Protein AF-A0A959I6Z7-F1 (afdb_monomer_lite)

Sequence (212 aa):
MFDQYRFSLLPFPQRQRQNELDLHVLIIPQISLQWNGDPLLETPIPPPGSNPDHWAFATSKIGFEARVLDSLDDFPAQALPATIKSLGGAAALPKAKALFEELKVKFKIKNTVAVSDLSEKVDSKRYIKKYLTRTYRNAFHFTSPRVREAVVDDSYHCAVKEHKQANPNFKQTSDEMTWGKAYAFALRHPYLAEQLGLIRKFTIELDPGMYE

Structure (mmCIF, N/CA/C/O backbone):
data_AF-A0A959I6Z7-F1
#
_entry.id   AF-A0A959I6Z7-F1
#
loop_
_atom_site.group_PDB
_atom_site.id
_atom_site.type_symbol
_atom_site.label_atom_id
_atom_site.label_alt_id
_atom_site.label_comp_id
_atom_site.label_asym_id
_atom_site.label_entity_id
_atom_site.label_seq_id
_atom_site.pdbx_PDB_ins_code
_atom_site.Cartn_x
_atom_site.Cartn_y
_atom_site.Cartn_z
_atom_site.occupancy
_atom_site.B_iso_or_equiv
_atom_site.auth_seq_id
_atom_site.auth_comp_id
_atom_site.auth_asym_id
_atom_site.auth_atom_id
_atom_site.pdbx_PDB_model_num
ATOM 1 N N . MET A 1 1 ? -17.681 3.567 -14.099 1.00 34.53 1 MET A N 1
ATOM 2 C CA . MET A 1 1 ? -18.079 4.600 -13.120 1.00 34.53 1 MET A CA 1
ATOM 3 C C . MET A 1 1 ? -17.602 4.176 -11.724 1.00 34.53 1 MET A C 1
ATOM 5 O O . MET A 1 1 ? -18.418 3.910 -10.866 1.00 34.53 1 MET A O 1
ATOM 9 N N . PHE A 1 2 ? -16.284 4.030 -11.515 1.00 39.72 2 PHE A N 1
ATOM 10 C CA . PHE A 1 2 ? -15.675 3.702 -10.203 1.00 39.72 2 PHE A CA 1
ATOM 11 C C . PHE A 1 2 ? -14.308 4.385 -10.006 1.00 39.72 2 PHE A C 1
ATOM 13 O O . PHE A 1 2 ? -13.576 4.072 -9.077 1.00 39.72 2 PHE A O 1
ATOM 20 N N . ASP A 1 3 ? -13.968 5.357 -10.853 1.00 46.03 3 ASP A N 1
ATOM 21 C CA . ASP A 1 3 ? -12.665 6.043 -10.843 1.00 46.03 3 ASP A CA 1
ATOM 22 C C . ASP A 1 3 ? -12.562 7.129 -9.748 1.00 46.03 3 ASP A C 1
ATOM 24 O O . ASP A 1 3 ? -11.713 8.017 -9.800 1.00 46.03 3 ASP A O 1
ATOM 28 N N . GLN A 1 4 ? -13.479 7.105 -8.777 1.00 54.25 4 GLN A N 1
ATOM 29 C CA . GLN A 1 4 ? -13.702 8.206 -7.840 1.00 54.25 4 GLN A CA 1
ATOM 30 C C . GLN A 1 4 ? -12.905 8.065 -6.535 1.00 54.25 4 GLN A C 1
ATOM 32 O O . GLN A 1 4 ? -12.710 9.055 -5.837 1.00 54.25 4 GLN A O 1
ATOM 37 N N . TYR A 1 5 ? -12.397 6.869 -6.212 1.00 55.81 5 TYR A N 1
ATOM 38 C CA . TYR A 1 5 ? -11.673 6.623 -4.962 1.00 55.81 5 TYR A CA 1
ATOM 39 C C . TYR A 1 5 ? -10.178 6.439 -5.226 1.00 55.81 5 TYR A C 1
ATOM 41 O O . TYR A 1 5 ? -9.735 5.401 -5.706 1.00 55.81 5 TYR A O 1
ATOM 49 N N . ARG A 1 6 ? -9.383 7.466 -4.905 1.00 73.38 6 ARG A N 1
ATOM 50 C CA . ARG A 1 6 ? -7.922 7.483 -5.114 1.00 73.38 6 ARG A CA 1
ATOM 51 C C . ARG A 1 6 ? -7.122 6.815 -3.990 1.00 73.38 6 ARG A C 1
ATOM 53 O O . ARG A 1 6 ? -5.902 6.742 -4.086 1.00 73.38 6 ARG A O 1
ATOM 60 N N . PHE A 1 7 ? -7.785 6.290 -2.960 1.00 81.75 7 PHE A N 1
ATOM 61 C CA . PHE A 1 7 ? -7.158 5.507 -1.896 1.00 81.75 7 PHE A CA 1
ATOM 62 C C . PHE A 1 7 ? -7.834 4.144 -1.770 1.00 81.75 7 PHE A C 1
ATOM 64 O O . PHE A 1 7 ? -9.058 4.055 -1.699 1.00 81.75 7 PHE A O 1
ATOM 71 N N . SER A 1 8 ? -7.030 3.088 -1.695 1.00 87.06 8 SER A N 1
ATOM 72 C CA . SER A 1 8 ? -7.486 1.769 -1.264 1.00 87.06 8 SER A CA 1
ATOM 73 C C . SER A 1 8 ? -7.391 1.683 0.251 1.00 87.06 8 SER A C 1
ATOM 75 O O . SER A 1 8 ? -6.308 1.870 0.807 1.00 87.06 8 SER A O 1
ATOM 77 N N . LEU A 1 9 ? -8.515 1.379 0.896 1.00 87.00 9 LEU A N 1
ATOM 78 C CA . LEU A 1 9 ? -8.612 1.150 2.333 1.00 87.00 9 LEU A CA 1
ATOM 79 C C . LEU A 1 9 ? -8.838 -0.336 2.584 1.00 87.00 9 LEU A C 1
ATOM 81 O O . LEU A 1 9 ? -9.787 -0.919 2.066 1.00 87.00 9 LEU A O 1
ATOM 85 N N . LEU A 1 10 ? -7.956 -0.943 3.370 1.00 90.62 10 LEU A N 1
ATOM 86 C CA . LEU A 1 10 ? -8.026 -2.355 3.723 1.00 90.62 10 LEU A CA 1
ATOM 87 C C . LEU A 1 10 ? -7.908 -2.486 5.249 1.00 90.62 10 LEU A C 1
ATOM 89 O O . LEU A 1 10 ? -6.810 -2.323 5.789 1.00 90.62 10 LEU A O 1
ATOM 93 N N . PRO A 1 11 ? -9.024 -2.723 5.961 1.00 88.94 11 PRO A N 1
ATOM 94 C CA . PRO A 1 11 ? -9.008 -2.976 7.394 1.00 88.94 11 PRO A CA 1
ATOM 95 C C . PRO A 1 11 ? -8.618 -4.434 7.679 1.00 88.94 11 PRO A C 1
ATOM 97 O O . PRO A 1 11 ? -9.187 -5.364 7.112 1.00 88.94 11 PRO A O 1
ATOM 100 N N . PHE A 1 12 ? -7.662 -4.636 8.582 1.00 90.31 12 PHE A N 1
ATOM 101 C CA . PHE A 1 12 ? -7.176 -5.944 9.013 1.00 90.31 12 PHE A CA 1
ATOM 102 C C . PHE A 1 12 ? -7.284 -6.075 10.534 1.00 90.31 12 PHE A C 1
ATOM 104 O O . PHE A 1 12 ? -6.432 -5.531 11.253 1.00 90.31 12 PHE A O 1
ATOM 111 N N . PRO A 1 13 ? -8.289 -6.807 11.043 1.00 88.69 13 PRO A N 1
ATOM 112 C CA . PRO A 1 13 ? -8.345 -7.196 12.448 1.00 88.69 13 PRO A CA 1
ATOM 113 C C . PRO A 1 13 ? -7.064 -7.944 12.834 1.00 88.69 13 PRO A C 1
ATOM 115 O O . PRO A 1 13 ? -6.640 -8.850 12.118 1.00 88.69 13 PRO A O 1
ATOM 118 N N . GLN A 1 14 ? -6.416 -7.540 13.925 1.00 90.12 14 GLN A N 1
ATOM 119 C CA . GLN A 1 14 ? -5.163 -8.149 14.382 1.00 90.12 14 GLN A CA 1
ATOM 120 C C . GLN A 1 14 ? -5.390 -9.073 15.569 1.00 90.12 14 GLN A C 1
ATOM 122 O O . GLN A 1 14 ? -4.926 -10.211 15.577 1.00 90.12 14 GLN A O 1
ATOM 127 N N . ARG A 1 15 ? -6.073 -8.563 16.597 1.00 88.25 15 ARG A N 1
ATOM 128 C CA . ARG A 1 15 ? -6.259 -9.268 17.862 1.00 88.25 15 ARG A CA 1
ATOM 129 C C . ARG A 1 15 ? -7.460 -8.709 18.607 1.00 88.25 15 ARG A C 1
ATOM 131 O O . ARG A 1 15 ? -7.570 -7.498 18.754 1.00 88.25 15 ARG A O 1
ATOM 138 N N . GLN A 1 16 ? -8.291 -9.595 19.140 1.00 84.94 16 GLN A N 1
ATOM 139 C CA . GLN A 1 16 ? -9.341 -9.245 20.091 1.00 84.94 16 GLN A CA 1
ATOM 140 C C . GLN A 1 16 ? -8.862 -9.530 21.521 1.00 84.94 16 GLN A C 1
ATOM 142 O O . GLN A 1 16 ? -8.269 -10.578 21.786 1.00 84.94 16 GLN A O 1
ATOM 147 N N . ARG A 1 17 ? -9.087 -8.586 22.437 1.00 85.75 17 ARG A N 1
ATOM 148 C CA . ARG A 1 17 ? -8.753 -8.664 23.864 1.00 85.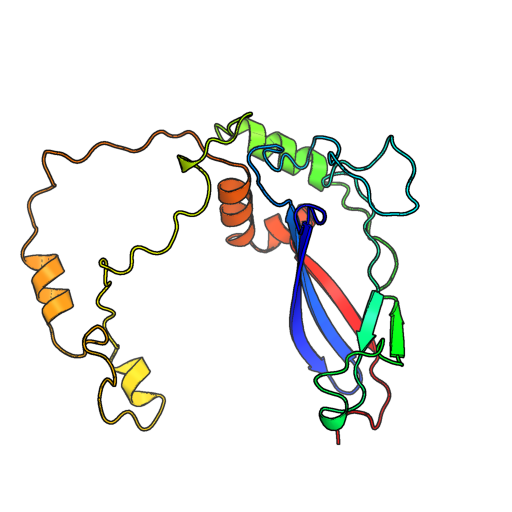75 17 ARG A CA 1
ATOM 149 C C . ARG A 1 17 ? -9.965 -8.227 24.677 1.00 85.75 17 ARG A C 1
ATOM 151 O O . ARG A 1 17 ? -10.197 -7.034 24.790 1.00 85.75 17 ARG A O 1
ATOM 158 N N . GLN A 1 18 ? -10.711 -9.169 25.258 1.00 84.31 18 GLN A N 1
ATOM 159 C CA . GLN A 1 18 ? -11.969 -8.871 25.964 1.00 84.31 18 GLN A CA 1
ATOM 160 C C . GLN A 1 18 ? -12.898 -8.010 25.084 1.00 84.31 18 GLN A C 1
ATOM 162 O O . GLN A 1 18 ? -13.418 -8.499 24.082 1.00 84.31 18 GLN A O 1
ATOM 167 N N . ASN A 1 19 ? -13.011 -6.725 25.419 1.00 85.94 19 ASN A N 1
ATOM 168 C CA . ASN A 1 19 ? -13.829 -5.716 24.762 1.00 85.94 19 ASN A CA 1
ATOM 169 C C . ASN A 1 19 ? -13.022 -4.784 23.848 1.00 85.94 19 ASN A C 1
ATOM 171 O O . ASN A 1 19 ? -13.526 -3.753 23.436 1.00 85.94 19 ASN A O 1
ATOM 175 N N . GLU A 1 20 ? -11.775 -5.103 23.522 1.00 87.75 20 GLU A N 1
ATOM 176 C CA . GLU A 1 20 ? -10.948 -4.326 22.600 1.00 87.75 20 GLU A CA 1
ATOM 177 C C . GLU A 1 20 ? -10.652 -5.127 21.332 1.00 87.75 20 GLU A C 1
ATOM 179 O O . GLU A 1 20 ? -10.278 -6.301 21.399 1.00 87.75 20 GLU A O 1
ATOM 184 N N . LEU A 1 21 ? -10.734 -4.481 20.171 1.00 86.44 21 LEU A N 1
ATOM 185 C CA . LEU A 1 21 ? -10.214 -5.016 18.916 1.00 86.44 21 LEU A CA 1
ATOM 186 C C . LEU A 1 21 ? -9.082 -4.131 18.395 1.00 86.44 21 LEU A C 1
ATOM 188 O O . LEU A 1 21 ? -9.277 -2.965 18.048 1.00 86.44 21 LEU A O 1
ATOM 192 N N . ASP A 1 22 ? -7.895 -4.724 18.308 1.00 90.62 22 ASP A N 1
ATOM 193 C CA . ASP A 1 22 ? -6.730 -4.132 17.665 1.00 90.62 22 ASP A CA 1
ATOM 194 C C . ASP A 1 22 ? -6.906 -4.240 16.142 1.00 90.62 22 ASP A C 1
ATOM 196 O O . ASP A 1 22 ? -7.035 -5.338 15.586 1.00 90.62 22 ASP A O 1
ATOM 200 N N . LEU A 1 23 ? -6.895 -3.099 15.456 1.00 89.31 23 LEU A N 1
ATOM 201 C CA . LEU A 1 23 ? -7.124 -2.974 14.022 1.00 89.31 23 LEU A CA 1
ATOM 202 C C . LEU A 1 23 ? -5.926 -2.304 13.350 1.00 89.31 23 LEU A C 1
ATOM 204 O O . LEU A 1 23 ? -5.477 -1.233 13.757 1.00 89.31 23 LEU A O 1
ATOM 208 N N . HIS A 1 24 ? -5.445 -2.896 12.260 1.00 92.06 24 HIS A N 1
ATOM 209 C CA . HIS A 1 24 ? -4.536 -2.222 11.340 1.00 92.06 24 HIS A CA 1
ATOM 210 C C . HIS A 1 24 ? -5.295 -1.846 10.074 1.00 92.06 24 HIS A C 1
ATOM 212 O O . HIS A 1 24 ? -5.874 -2.704 9.417 1.00 92.06 24 HIS A O 1
ATOM 218 N N . VAL A 1 25 ? -5.273 -0.572 9.704 1.00 90.69 25 VAL A N 1
ATOM 219 C CA . VAL A 1 25 ? -5.847 -0.091 8.448 1.00 90.69 25 VAL A CA 1
ATOM 220 C C . VAL A 1 25 ? -4.707 0.235 7.500 1.00 90.69 25 VAL A C 1
ATOM 222 O O . VAL A 1 25 ? -3.876 1.101 7.776 1.00 90.69 25 VAL A O 1
ATOM 225 N N . LEU A 1 26 ? -4.673 -0.480 6.383 1.00 92.81 26 LEU A N 1
ATOM 226 C CA . LEU A 1 26 ? -3.774 -0.211 5.275 1.00 92.81 26 LEU A CA 1
ATOM 227 C C . LEU A 1 26 ? -4.430 0.800 4.334 1.00 92.81 26 LEU A C 1
ATOM 229 O O . LEU A 1 26 ? -5.552 0.591 3.871 1.00 92.81 26 LEU A O 1
ATOM 233 N N . ILE A 1 27 ? -3.713 1.882 4.052 1.00 89.94 27 ILE A N 1
ATOM 234 C CA . ILE A 1 27 ? -4.137 2.971 3.179 1.00 89.94 27 ILE A CA 1
ATOM 235 C C . ILE A 1 27 ? -3.096 3.099 2.077 1.00 89.94 27 ILE A C 1
ATOM 237 O O . ILE A 1 27 ? -1.928 3.381 2.346 1.00 89.94 27 ILE A O 1
ATOM 241 N N . ILE A 1 28 ? -3.511 2.883 0.833 1.00 90.25 28 ILE A N 1
ATOM 242 C CA . ILE A 1 28 ? -2.607 2.944 -0.317 1.00 90.25 28 ILE A CA 1
ATOM 243 C C . ILE A 1 28 ? -3.144 3.952 -1.332 1.00 90.25 28 ILE A C 1
ATOM 245 O O . ILE A 1 28 ? -4.263 3.770 -1.818 1.00 90.25 28 ILE A O 1
ATOM 249 N N . PRO A 1 29 ? -2.356 4.976 -1.702 1.00 89.50 29 PRO A N 1
ATOM 250 C CA . PRO A 1 29 ? -2.650 5.814 -2.857 1.00 89.50 29 PRO A CA 1
ATOM 251 C C . PRO A 1 29 ? -2.697 4.979 -4.140 1.00 89.50 29 PRO A C 1
ATOM 253 O O . PRO A 1 29 ? -1.755 4.255 -4.470 1.00 89.50 29 PRO A O 1
ATOM 256 N N . GLN A 1 30 ? -3.819 5.038 -4.850 1.00 85.19 30 GLN A N 1
ATOM 257 C CA . GLN A 1 30 ? -4.019 4.274 -6.071 1.00 85.19 30 GLN A CA 1
ATOM 258 C C . GLN A 1 30 ? -3.279 4.906 -7.240 1.00 85.19 30 GLN A C 1
ATOM 260 O O . GLN A 1 30 ? -3.282 6.119 -7.431 1.00 85.19 30 GLN A O 1
ATOM 265 N N . ILE A 1 31 ? -2.703 4.049 -8.071 1.00 87.12 31 ILE A N 1
ATOM 266 C CA . ILE A 1 31 ? -2.036 4.456 -9.300 1.00 87.12 31 ILE A CA 1
ATOM 267 C C . ILE A 1 31 ? -3.004 4.275 -10.454 1.00 87.12 31 ILE A C 1
ATOM 269 O O . ILE A 1 31 ? -3.664 3.244 -10.568 1.00 87.12 31 ILE A O 1
ATOM 273 N N . SER A 1 32 ? -3.045 5.263 -11.335 1.00 83.88 32 SER A N 1
ATOM 274 C CA . SER A 1 32 ? -3.822 5.230 -12.567 1.00 83.88 32 SER A CA 1
ATOM 275 C C . SER A 1 32 ? -3.044 5.902 -13.696 1.00 83.88 32 SER A C 1
ATOM 277 O O . SER A 1 32 ? -1.990 6.497 -13.481 1.00 83.88 32 SER A O 1
ATOM 279 N N . LEU A 1 33 ? -3.587 5.854 -14.912 1.00 84.50 33 LEU A N 1
ATOM 280 C CA . LEU A 1 33 ? -3.030 6.597 -16.047 1.00 84.50 33 LEU A CA 1
ATOM 281 C C . LEU A 1 33 ? -3.112 8.122 -15.853 1.00 84.50 33 LEU A C 1
ATOM 283 O O . LEU A 1 33 ? -2.353 8.858 -16.472 1.00 84.50 33 LEU A O 1
ATOM 287 N N . GLN A 1 34 ? -4.032 8.594 -15.006 1.00 81.62 34 GLN A N 1
ATOM 288 C CA . GLN A 1 34 ? -4.258 10.020 -14.747 1.00 81.62 34 GLN A CA 1
ATOM 289 C C . GLN A 1 34 ? -3.443 10.545 -13.561 1.00 81.62 34 GLN A C 1
ATOM 291 O O . GLN A 1 34 ? -3.198 11.743 -13.466 1.00 81.62 34 GLN A O 1
ATOM 296 N N . TRP A 1 35 ? -3.039 9.663 -12.643 1.00 83.75 35 TRP A N 1
ATOM 297 C CA . TRP A 1 35 ? -2.283 10.030 -11.453 1.00 83.75 35 TRP A CA 1
ATOM 298 C C . TRP A 1 35 ? -1.306 8.927 -11.080 1.00 83.75 35 TRP A C 1
ATOM 300 O O . TRP A 1 35 ? -1.699 7.778 -10.867 1.00 83.75 35 TRP A O 1
ATOM 310 N N . ASN A 1 36 ? -0.029 9.288 -10.965 1.00 86.31 36 ASN A N 1
ATOM 311 C CA . ASN A 1 36 ? 1.049 8.340 -10.702 1.00 86.31 36 ASN A CA 1
ATOM 312 C C . ASN A 1 36 ? 1.099 7.824 -9.259 1.00 86.31 36 ASN A C 1
ATOM 314 O O . ASN A 1 36 ? 1.966 7.006 -8.947 1.00 86.31 36 ASN A O 1
ATOM 318 N N . GLY A 1 37 ? 0.183 8.287 -8.405 1.00 87.81 37 GLY A N 1
ATOM 319 C CA . GLY A 1 37 ? 0.164 7.965 -6.989 1.00 87.81 37 GLY A CA 1
ATOM 320 C C . GLY A 1 37 ? 1.304 8.629 -6.229 1.00 87.81 37 GLY A C 1
ATOM 321 O O . GLY A 1 37 ? 1.819 8.015 -5.315 1.00 87.81 37 GLY A O 1
ATOM 322 N N . ASP A 1 38 ? 1.775 9.820 -6.609 1.00 91.31 38 ASP A N 1
ATOM 323 C CA . ASP A 1 38 ? 2.800 10.514 -5.819 1.00 91.31 38 ASP A CA 1
ATOM 324 C C . ASP A 1 38 ? 2.195 11.038 -4.502 1.00 91.31 38 ASP A C 1
ATOM 326 O O . ASP A 1 38 ? 1.312 11.896 -4.541 1.00 91.31 38 ASP A O 1
ATOM 330 N N . PRO A 1 39 ? 2.652 10.561 -3.326 1.00 89.81 39 PRO A N 1
ATOM 331 C CA . PRO A 1 39 ? 2.088 10.959 -2.041 1.00 89.81 39 PRO A CA 1
ATOM 332 C C . PRO A 1 39 ?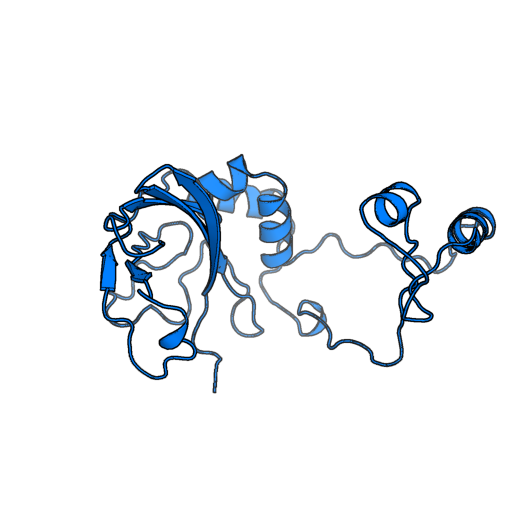 2.474 12.386 -1.627 1.00 89.81 39 PRO A C 1
ATOM 334 O O . PRO A 1 39 ? 1.919 12.893 -0.652 1.00 89.81 39 PRO A O 1
ATOM 337 N N . LEU A 1 40 ? 3.431 13.015 -2.321 1.00 90.56 40 LEU A N 1
ATOM 338 C CA . LEU A 1 40 ? 3.871 14.393 -2.090 1.00 90.56 40 LEU A CA 1
ATOM 339 C C . LEU A 1 40 ? 3.063 15.410 -2.901 1.00 90.56 40 LEU A C 1
ATOM 341 O O . LEU A 1 40 ? 3.094 16.596 -2.577 1.00 90.56 40 LEU A O 1
ATOM 345 N N . LEU A 1 41 ? 2.373 14.962 -3.951 1.00 87.56 41 LEU A N 1
ATOM 346 C CA . LEU A 1 41 ? 1.503 15.805 -4.761 1.00 87.56 41 LEU A CA 1
ATOM 347 C C . LEU A 1 41 ? 0.086 15.795 -4.195 1.00 87.56 41 LEU A C 1
ATOM 349 O O . LEU A 1 41 ? -0.351 14.820 -3.579 1.00 87.56 41 LEU A O 1
ATOM 353 N N . GLU A 1 42 ? -0.639 16.882 -4.434 1.00 80.81 42 GLU A N 1
ATOM 354 C CA . GLU A 1 42 ? -2.059 16.963 -4.115 1.00 80.81 42 GLU A CA 1
ATOM 355 C C . GLU A 1 42 ? -2.834 15.865 -4.846 1.00 80.81 42 GLU A C 1
ATOM 357 O O . GLU A 1 42 ? -2.600 15.577 -6.027 1.00 80.81 42 GLU A O 1
ATOM 362 N N . THR A 1 43 ? -3.764 15.225 -4.138 1.00 73.50 43 THR A N 1
ATOM 363 C CA . THR A 1 43 ? -4.651 14.258 -4.775 1.00 73.50 43 THR A CA 1
ATOM 364 C C . THR A 1 43 ? -5.554 14.957 -5.795 1.00 73.50 43 THR A C 1
ATOM 366 O O . THR A 1 43 ? -6.196 15.942 -5.433 1.00 73.50 43 THR A O 1
ATOM 369 N N . PRO A 1 44 ? -5.707 14.423 -7.022 1.00 64.62 44 PRO A N 1
ATOM 370 C CA . PRO A 1 44 ? -6.467 15.081 -8.091 1.00 64.62 44 PRO A CA 1
ATOM 371 C C . PRO A 1 44 ? -7.949 15.322 -7.779 1.00 64.62 44 PRO A C 1
ATOM 373 O O . PRO A 1 44 ? -8.590 16.141 -8.429 1.00 64.62 44 PRO A O 1
ATOM 376 N N . ILE A 1 45 ? -8.517 14.555 -6.845 1.00 66.75 45 ILE A N 1
ATOM 377 C CA . ILE A 1 45 ? -9.896 14.702 -6.384 1.00 66.75 45 ILE A CA 1
ATOM 378 C C . ILE A 1 45 ? -9.858 14.635 -4.863 1.00 66.75 45 ILE A C 1
ATOM 380 O O . ILE A 1 45 ? -9.436 13.607 -4.320 1.00 66.75 45 ILE A O 1
ATOM 384 N N . PRO A 1 46 ? -10.283 15.693 -4.173 1.00 61.97 46 PRO A N 1
ATOM 385 C CA . PRO A 1 46 ? -10.296 15.672 -2.731 1.00 61.97 46 PRO A CA 1
ATOM 386 C C . PRO A 1 46 ? -11.480 14.898 -2.163 1.00 61.97 46 PRO A C 1
ATOM 388 O O . PRO A 1 46 ? -12.493 14.730 -2.850 1.00 61.97 46 PRO A O 1
ATOM 391 N N . PRO A 1 47 ? -11.382 14.427 -0.909 1.00 61.62 47 PRO A N 1
ATOM 392 C CA . PRO A 1 47 ? -12.535 13.891 -0.206 1.00 61.62 47 PRO A CA 1
ATOM 393 C C . PRO A 1 47 ? -13.722 14.875 -0.237 1.00 61.62 47 PRO A C 1
ATOM 395 O O . PRO A 1 47 ? -13.531 16.092 -0.250 1.00 61.62 47 PRO A O 1
ATOM 398 N N . PRO A 1 48 ? -14.972 14.389 -0.231 1.00 61.72 48 PRO A N 1
ATOM 399 C CA . PRO A 1 48 ? -16.124 15.266 -0.066 1.00 61.72 48 PRO A CA 1
ATOM 400 C C . PRO A 1 48 ? -15.998 16.113 1.212 1.00 61.72 48 PRO A C 1
ATOM 402 O O . PRO A 1 48 ? -15.728 15.577 2.285 1.00 61.72 48 PRO A O 1
ATOM 405 N N . GLY A 1 49 ? -16.216 17.428 1.103 1.00 62.09 49 GLY A N 1
ATOM 406 C CA . GLY A 1 49 ? -16.270 18.341 2.254 1.00 62.09 49 GLY A CA 1
ATOM 407 C C . GLY A 1 49 ? -14.931 18.919 2.717 1.00 62.09 49 GLY A C 1
ATOM 408 O O . GLY A 1 49 ? -14.856 19.468 3.814 1.00 62.09 49 GLY A O 1
ATOM 409 N N . SER A 1 50 ? -13.873 18.816 1.916 1.00 60.25 50 SER A N 1
ATOM 410 C CA . SER A 1 50 ? -12.547 19.289 2.302 1.00 60.25 50 SER A CA 1
ATOM 411 C C . SER A 1 50 ? -12.117 20.558 1.497 1.00 60.25 50 SER A C 1
ATOM 413 O O . SER A 1 50 ? -12.555 20.744 0.365 1.00 60.25 50 SER A O 1
ATOM 415 N N . ASN A 1 51 ? -11.270 21.442 2.076 1.00 59.16 51 ASN A N 1
ATOM 416 C CA . ASN A 1 51 ? -10.612 22.617 1.443 1.00 59.16 51 ASN A CA 1
ATOM 417 C C . ASN A 1 51 ? -9.386 22.343 0.497 1.00 59.16 51 ASN A C 1
ATOM 419 O O . ASN A 1 51 ? -8.387 21.832 1.013 1.00 59.16 51 ASN A O 1
ATOM 423 N N . PRO A 1 52 ? -9.439 22.706 -0.815 1.00 55.91 52 PRO A N 1
ATOM 424 C CA . PRO A 1 52 ? -8.481 22.431 -1.910 1.00 55.91 52 PRO A CA 1
ATOM 425 C C . PRO A 1 52 ? -6.986 22.272 -1.606 1.00 55.91 52 PRO A C 1
ATOM 427 O O . PRO A 1 52 ? -6.328 21.407 -2.178 1.00 55.91 52 PRO A O 1
ATOM 430 N N . ASP A 1 53 ? -6.457 23.080 -0.697 1.00 53.03 53 ASP A N 1
ATOM 431 C CA . ASP A 1 53 ? -5.032 23.410 -0.666 1.00 53.03 53 ASP A CA 1
ATOM 432 C C . ASP A 1 53 ? -4.140 22.416 0.120 1.00 53.03 53 ASP A C 1
ATOM 434 O O . ASP A 1 53 ? -2.953 22.683 0.328 1.00 53.03 53 ASP A O 1
ATOM 438 N N . HIS A 1 54 ? -4.671 21.288 0.632 1.00 54.56 54 HIS A N 1
ATOM 439 C CA . HIS A 1 54 ? -3.980 20.495 1.675 1.00 54.56 54 HIS A CA 1
ATOM 440 C C . HIS A 1 54 ? -4.067 18.948 1.607 1.00 54.56 54 HIS A C 1
ATOM 442 O O . HIS A 1 54 ? -3.908 18.298 2.646 1.00 54.56 54 HIS A O 1
ATOM 448 N N . TRP A 1 55 ? -4.247 18.306 0.442 1.00 71.56 55 TRP A N 1
ATOM 449 C CA . TRP A 1 55 ? -4.315 16.819 0.377 1.00 71.56 55 TRP A CA 1
ATOM 450 C C . TRP A 1 55 ? -3.201 16.128 -0.383 1.00 71.56 55 TRP A C 1
ATOM 452 O O . TRP A 1 55 ? -3.447 15.212 -1.164 1.00 71.56 55 TRP A O 1
ATOM 462 N N . ALA A 1 56 ? -1.954 16.478 -0.100 1.00 84.38 56 ALA A N 1
ATOM 463 C CA . ALA A 1 56 ? -0.907 15.487 -0.299 1.00 84.38 56 ALA A CA 1
ATOM 464 C C . ALA A 1 56 ? -1.072 14.381 0.755 1.00 84.38 56 ALA A C 1
ATOM 466 O O . ALA A 1 56 ? -1.220 14.664 1.948 1.00 84.38 56 ALA A O 1
ATOM 467 N N . PHE A 1 57 ? -1.032 13.113 0.341 1.00 87.81 57 PHE A N 1
ATOM 468 C CA . PHE A 1 57 ? -1.148 11.982 1.270 1.00 87.81 57 PHE A CA 1
ATOM 469 C C . PHE A 1 57 ? -0.135 12.099 2.421 1.00 87.81 57 PHE A C 1
ATOM 471 O O . PHE A 1 57 ? -0.495 11.928 3.586 1.00 87.81 57 PHE A O 1
ATOM 478 N N . ALA A 1 58 ? 1.099 12.492 2.098 1.00 88.94 58 ALA A N 1
ATOM 479 C CA . ALA A 1 58 ? 2.215 12.626 3.027 1.00 88.94 58 ALA A CA 1
ATOM 480 C C . ALA A 1 58 ? 2.018 13.674 4.138 1.00 88.94 58 ALA A C 1
ATOM 482 O O . ALA A 1 58 ? 2.682 13.590 5.171 1.00 88.94 58 ALA A O 1
ATOM 483 N N . THR A 1 59 ? 1.148 14.667 3.939 1.00 85.75 59 THR A N 1
ATOM 484 C CA . THR A 1 59 ? 0.860 15.728 4.925 1.00 85.75 59 THR A CA 1
ATOM 485 C C . THR A 1 59 ? -0.565 15.656 5.471 1.00 85.75 59 THR A C 1
ATOM 487 O O . THR A 1 59 ? -0.903 16.362 6.423 1.00 85.75 59 THR A O 1
ATOM 490 N N . SER A 1 60 ? -1.399 14.787 4.898 1.00 79.81 60 SER A N 1
ATOM 491 C CA . SER A 1 60 ? -2.816 14.693 5.216 1.00 79.81 60 SER A CA 1
ATOM 492 C C . SER A 1 60 ? -3.093 14.141 6.620 1.00 79.81 60 SER A C 1
ATOM 494 O O . SER A 1 60 ? -2.550 13.126 7.075 1.00 79.81 60 SER A O 1
ATOM 496 N N . LYS A 1 61 ? -4.033 14.795 7.302 1.00 81.25 61 LYS A N 1
ATOM 497 C CA . LYS A 1 61 ? -4.610 14.342 8.568 1.00 81.25 61 LYS A CA 1
ATOM 498 C C . LYS A 1 61 ? -5.883 13.542 8.288 1.00 81.25 61 LYS A C 1
ATOM 500 O O . LYS A 1 61 ? -6.985 14.071 8.364 1.00 81.25 61 LYS A O 1
ATOM 505 N N . ILE A 1 62 ? -5.721 12.264 7.948 1.00 78.25 62 ILE A N 1
ATOM 506 C CA . ILE A 1 62 ? -6.854 11.367 7.664 1.00 78.25 62 ILE A CA 1
ATOM 507 C C . ILE A 1 62 ? -7.467 10.859 8.976 1.00 78.25 62 ILE A C 1
ATOM 509 O O . ILE A 1 62 ? -6.768 10.220 9.766 1.00 78.25 62 ILE A O 1
ATOM 513 N N . GLY A 1 63 ? -8.744 11.166 9.211 1.00 80.12 63 GLY A N 1
ATOM 514 C CA . GLY A 1 63 ? -9.553 10.586 10.286 1.00 80.12 63 GLY A CA 1
ATOM 515 C C . GLY A 1 63 ? -10.325 9.367 9.787 1.00 80.12 63 GLY A C 1
ATOM 516 O O . GLY A 1 63 ? -10.622 9.276 8.596 1.00 80.12 63 GLY A O 1
ATOM 517 N N . PHE A 1 64 ? -10.633 8.434 10.685 1.00 81.81 64 PHE A N 1
ATOM 518 C CA . PHE A 1 64 ? -11.365 7.219 10.338 1.00 81.81 64 PHE A CA 1
ATOM 519 C C . PHE A 1 64 ? -12.538 6.986 11.281 1.00 81.81 64 PHE A C 1
ATOM 521 O O . PHE A 1 64 ? -12.491 7.315 12.466 1.00 81.81 64 PHE A O 1
ATOM 528 N N . GLU A 1 65 ? -13.567 6.350 10.741 1.00 85.56 65 GLU A N 1
ATOM 529 C CA . GLU A 1 65 ? -14.715 5.852 11.481 1.00 85.56 65 GLU A CA 1
ATOM 530 C C . GLU A 1 65 ? -14.858 4.366 11.164 1.00 85.56 65 GLU A C 1
ATOM 532 O O . GLU A 1 65 ? -14.794 3.955 10.002 1.00 85.56 65 GLU A O 1
ATOM 537 N N . ALA A 1 66 ? -15.021 3.558 12.203 1.00 82.94 66 ALA A N 1
ATOM 538 C CA . ALA A 1 66 ? -15.390 2.164 12.087 1.00 82.94 66 ALA A CA 1
ATOM 539 C C . ALA A 1 66 ? -16.908 2.045 12.069 1.00 82.94 66 ALA A C 1
ATOM 541 O O . ALA A 1 66 ? -17.624 2.682 12.839 1.00 82.94 66 ALA A O 1
ATOM 542 N N . ARG A 1 67 ? -17.377 1.189 11.172 1.00 81.69 67 ARG A N 1
ATOM 543 C CA . ARG A 1 67 ? -18.775 0.832 11.009 1.00 81.69 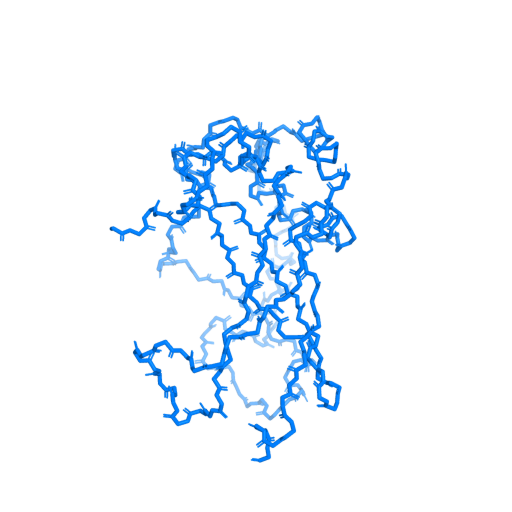67 ARG A CA 1
ATOM 544 C C . ARG A 1 67 ? -18.902 -0.642 11.340 1.00 81.69 67 ARG A C 1
ATOM 546 O O . ARG A 1 67 ? -18.355 -1.469 10.613 1.00 81.69 67 ARG A O 1
ATOM 553 N N . VAL A 1 68 ? -19.535 -0.932 12.468 1.00 76.88 68 VAL A N 1
ATOM 554 C CA . VAL A 1 68 ? -19.607 -2.277 13.043 1.00 76.88 68 VAL A CA 1
ATOM 555 C C . VAL A 1 68 ? -20.997 -2.845 12.778 1.00 76.88 68 VAL A C 1
ATOM 557 O O . VAL A 1 68 ? -21.991 -2.132 12.903 1.00 76.88 68 VAL A O 1
ATOM 560 N N . LEU A 1 69 ? -21.039 -4.103 12.338 1.00 76.81 69 LEU A N 1
ATOM 561 C CA . LEU A 1 69 ? -22.266 -4.888 12.237 1.00 76.81 69 LEU A CA 1
ATOM 562 C C . LEU A 1 69 ? -22.396 -5.710 13.514 1.00 76.81 69 LEU A C 1
ATOM 564 O O . LEU A 1 69 ? -21.427 -6.360 13.908 1.00 76.81 69 LEU A O 1
ATOM 568 N N . ASP A 1 70 ? -23.577 -5.677 14.122 1.00 70.56 70 ASP A N 1
ATOM 569 C CA . ASP A 1 70 ? -23.825 -6.327 15.409 1.00 70.56 70 ASP A CA 1
ATOM 570 C C . ASP A 1 70 ? -24.086 -7.842 15.246 1.00 70.56 70 ASP A C 1
ATOM 572 O O . ASP A 1 70 ? -23.853 -8.603 16.178 1.00 70.56 70 ASP A O 1
ATOM 576 N N . SER A 1 71 ? -24.523 -8.302 14.061 1.00 71.75 71 SER A N 1
ATOM 577 C CA . SER A 1 71 ? -24.744 -9.724 13.742 1.00 71.75 71 SER A CA 1
ATOM 578 C C . SER A 1 71 ? -24.378 -10.072 12.290 1.00 71.75 71 SER A C 1
ATOM 580 O O . SER A 1 71 ? -24.386 -9.226 11.394 1.00 71.75 71 SER A O 1
ATOM 582 N N . LEU A 1 72 ? -24.086 -11.355 12.042 1.00 76.69 72 LEU A N 1
ATOM 583 C CA . LEU A 1 72 ? -23.951 -11.914 10.691 1.00 76.69 72 LEU A CA 1
ATOM 584 C C . LEU A 1 72 ? -25.295 -12.039 9.962 1.00 76.69 72 LEU A C 1
ATOM 586 O O . LEU A 1 72 ? -25.289 -12.093 8.735 1.00 76.69 72 LEU A O 1
ATOM 590 N N . ASP A 1 73 ? -26.423 -12.059 10.679 1.00 77.12 73 ASP A N 1
ATOM 591 C CA . ASP A 1 73 ? -27.763 -12.066 10.067 1.00 77.12 73 ASP A CA 1
ATOM 592 C C . ASP A 1 73 ? -28.044 -10.766 9.304 1.00 77.12 73 ASP A C 1
ATOM 594 O O . ASP A 1 73 ? -28.778 -10.754 8.315 1.00 77.12 73 ASP A O 1
ATOM 598 N N . ASP A 1 74 ? -27.384 -9.681 9.712 1.00 70.00 74 ASP A N 1
ATOM 599 C CA . ASP A 1 74 ? -27.397 -8.411 8.999 1.00 70.00 74 ASP A CA 1
ATOM 600 C C . ASP A 1 74 ? -26.466 -8.428 7.776 1.00 70.00 74 ASP A C 1
ATOM 602 O O . ASP A 1 74 ? -26.390 -7.441 7.052 1.00 70.00 74 ASP A O 1
ATOM 606 N N . PHE A 1 75 ? -25.740 -9.519 7.500 1.00 71.69 75 PHE A N 1
ATOM 607 C CA . 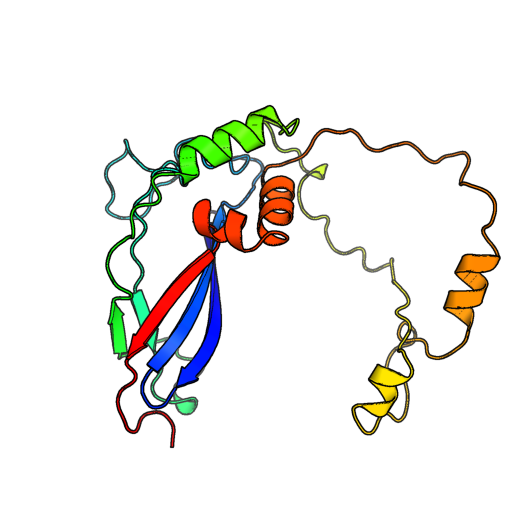PHE A 1 75 ? -24.878 -9.644 6.327 1.00 71.69 75 PHE A CA 1
ATOM 608 C C . PHE A 1 75 ? -25.530 -10.505 5.227 1.00 71.69 75 PHE A C 1
ATOM 610 O O . PHE A 1 75 ? -25.904 -11.650 5.475 1.00 71.69 75 PHE A O 1
ATOM 617 N N . PRO A 1 76 ? -25.579 -10.044 3.961 1.00 70.25 76 PRO A N 1
ATOM 618 C CA . PRO A 1 76 ? -25.084 -8.766 3.450 1.00 70.25 76 PRO A CA 1
ATOM 619 C C . PRO A 1 76 ? -26.114 -7.630 3.604 1.00 70.25 76 PRO A C 1
ATOM 621 O O . PRO A 1 76 ? -27.139 -7.616 2.921 1.00 70.25 76 PRO A O 1
ATOM 624 N N . ALA A 1 77 ? -25.820 -6.623 4.430 1.00 61.84 77 ALA A N 1
ATOM 625 C CA . ALA A 1 77 ? -26.675 -5.445 4.565 1.00 61.84 77 ALA A CA 1
ATOM 626 C C . ALA A 1 77 ? -26.555 -4.541 3.333 1.00 61.84 77 ALA A C 1
ATOM 628 O O . ALA A 1 77 ? -25.458 -4.161 2.920 1.00 61.84 77 ALA A O 1
ATOM 629 N N . GLN A 1 78 ? -27.700 -4.126 2.787 1.00 59.44 78 GLN A N 1
ATOM 630 C CA . GLN A 1 78 ? -27.782 -2.963 1.891 1.00 59.44 78 GLN A CA 1
ATOM 631 C C . GLN A 1 78 ? -27.916 -1.643 2.673 1.00 59.44 78 GLN A C 1
ATOM 633 O O . GLN A 1 78 ? -27.696 -0.570 2.113 1.00 59.44 78 GLN A O 1
ATOM 638 N N . ALA A 1 79 ? -28.281 -1.715 3.958 1.00 62.31 79 ALA A N 1
ATOM 639 C CA . ALA A 1 79 ? -28.426 -0.567 4.844 1.00 62.31 79 ALA A CA 1
ATOM 640 C C . ALA A 1 79 ? -27.093 -0.181 5.504 1.00 62.31 79 ALA A C 1
ATOM 642 O O . ALA A 1 79 ? -26.179 -0.994 5.642 1.00 62.31 79 ALA A O 1
ATOM 643 N N . LEU A 1 80 ? -26.987 1.085 5.916 1.00 60.81 80 LEU A N 1
ATOM 644 C CA . LEU A 1 80 ? -25.844 1.565 6.683 1.00 60.81 80 LEU A CA 1
ATOM 645 C C . LEU A 1 80 ? -25.838 0.874 8.062 1.00 60.81 80 LEU A C 1
ATOM 647 O O . LEU A 1 80 ? -26.868 0.916 8.732 1.00 60.81 80 LEU A O 1
ATOM 651 N N . PRO A 1 81 ? -24.722 0.255 8.487 1.00 62.00 81 PRO A N 1
ATOM 652 C CA . PRO A 1 81 ? -24.611 -0.364 9.808 1.00 62.00 81 PRO A CA 1
ATOM 653 C C . PRO A 1 81 ? -24.964 0.627 10.921 1.00 62.00 81 PRO A C 1
ATOM 655 O O . PRO A 1 81 ? -24.597 1.803 10.846 1.00 62.00 81 PRO A O 1
ATOM 658 N N . ALA A 1 82 ? -25.672 0.134 11.939 1.00 60.47 82 ALA A N 1
ATOM 659 C CA . ALA A 1 82 ? -26.256 0.947 13.003 1.00 60.47 82 ALA A CA 1
ATOM 660 C C . ALA A 1 82 ? -25.202 1.587 13.924 1.00 60.47 82 ALA A C 1
ATOM 662 O O . ALA A 1 82 ? -25.409 2.698 14.416 1.00 60.47 82 ALA A O 1
ATOM 663 N N . THR A 1 83 ? -24.050 0.934 14.102 1.00 73.38 83 THR A N 1
ATOM 664 C CA . THR A 1 83 ? -23.029 1.358 15.064 1.00 73.38 83 THR A CA 1
ATOM 665 C C . THR A 1 83 ? -21.829 2.004 14.363 1.00 73.38 83 THR A C 1
ATOM 667 O O . THR A 1 83 ? -21.050 1.346 13.666 1.00 73.38 83 THR A O 1
ATOM 670 N N . ILE A 1 84 ? -21.652 3.313 14.577 1.00 78.19 84 ILE A N 1
ATOM 671 C CA . ILE A 1 84 ? -20.484 4.085 14.126 1.00 78.19 84 ILE A CA 1
ATOM 672 C C . ILE A 1 84 ? -19.594 4.377 15.337 1.00 78.19 84 ILE A C 1
ATOM 674 O O . ILE A 1 84 ? -20.020 5.034 16.285 1.00 78.19 84 ILE A O 1
ATOM 678 N N . LYS A 1 85 ? -18.341 3.919 15.301 1.00 78.56 85 LYS A N 1
ATOM 679 C CA . LYS A 1 85 ? -17.322 4.211 16.320 1.00 78.56 85 LYS A CA 1
ATOM 680 C C . LYS A 1 85 ? -16.214 5.044 15.675 1.00 78.56 85 LYS A C 1
ATOM 682 O O . LYS A 1 85 ? -15.617 4.633 14.683 1.00 78.56 85 LYS A O 1
ATOM 687 N N . SER A 1 86 ? -15.917 6.221 16.221 1.00 79.88 86 SER A N 1
ATOM 688 C CA . SER A 1 86 ? -14.768 7.015 15.762 1.00 79.88 86 SER A CA 1
ATOM 689 C C . SER A 1 86 ? -13.468 6.286 16.113 1.00 79.88 86 SER A C 1
ATOM 691 O O . SER A 1 86 ? -13.294 5.863 17.252 1.00 79.88 86 SER A O 1
ATOM 693 N N . LEU A 1 87 ? -12.537 6.155 15.162 1.00 76.50 87 LEU A N 1
ATOM 694 C CA . LEU A 1 87 ? -11.235 5.509 15.388 1.00 76.50 87 LEU A CA 1
ATOM 695 C C . LEU A 1 87 ? -10.191 6.462 15.998 1.00 76.50 87 LEU A C 1
ATOM 697 O O . LEU A 1 87 ? -8.991 6.204 15.945 1.00 76.50 87 LEU A O 1
ATOM 701 N N . GLY A 1 88 ? -10.637 7.574 16.583 1.00 65.06 88 GLY A N 1
ATOM 702 C CA . GLY A 1 88 ? -9.764 8.615 17.106 1.00 65.06 88 GLY A CA 1
ATOM 703 C C . GLY A 1 88 ? -9.242 9.569 16.026 1.00 65.06 88 GLY A C 1
ATOM 704 O O . GLY A 1 88 ? -9.345 9.341 14.818 1.00 65.06 88 GLY A O 1
ATOM 705 N N . GLY A 1 89 ? -8.715 10.705 16.489 1.00 57.94 89 GLY A N 1
ATOM 706 C CA . GLY A 1 89 ? -8.269 11.801 15.633 1.00 57.94 89 GLY A CA 1
ATOM 707 C C . GLY A 1 89 ? -7.086 11.422 14.743 1.00 57.94 89 GLY A C 1
ATOM 708 O O . GLY A 1 89 ? -6.246 10.599 15.099 1.00 57.94 89 GLY A O 1
ATOM 709 N N . ALA A 1 90 ? -7.003 12.068 13.581 1.00 61.91 90 ALA A N 1
ATOM 710 C CA . ALA A 1 90 ? -5.916 11.913 12.627 1.00 61.91 90 ALA A CA 1
ATOM 711 C C . ALA A 1 90 ? -4.543 12.175 13.273 1.00 61.91 90 ALA A C 1
ATOM 713 O O . ALA A 1 90 ? -4.105 13.325 13.372 1.00 61.91 90 ALA A O 1
ATOM 714 N N . ALA A 1 91 ? -3.860 11.111 13.702 1.00 66.50 91 ALA A N 1
ATOM 715 C CA . ALA A 1 91 ? -2.514 11.217 14.244 1.00 66.50 91 ALA A CA 1
ATOM 716 C C . ALA A 1 91 ? -1.610 11.908 13.214 1.00 66.50 91 ALA A C 1
ATOM 718 O O . ALA A 1 91 ? -1.568 11.524 12.040 1.00 66.50 91 ALA A O 1
ATOM 719 N N . ALA A 1 92 ? -0.921 12.964 13.645 1.00 68.62 92 ALA A N 1
ATOM 720 C CA . ALA A 1 92 ? 0.030 13.653 12.791 1.00 68.62 92 ALA A CA 1
ATOM 721 C C . ALA A 1 92 ? 1.185 12.699 12.454 1.00 68.62 92 ALA A C 1
ATOM 723 O O . ALA A 1 92 ? 1.722 12.030 13.336 1.00 68.62 92 ALA A O 1
ATOM 724 N N . LEU A 1 93 ? 1.580 12.664 11.182 1.00 83.44 93 LEU A N 1
ATOM 725 C CA . LEU A 1 93 ? 2.700 11.865 10.686 1.00 83.44 93 LEU A CA 1
ATOM 726 C C . LEU A 1 93 ? 3.862 12.798 10.319 1.00 83.44 93 LEU A C 1
ATOM 728 O O . LEU A 1 93 ? 4.112 13.041 9.139 1.00 83.44 93 LEU A O 1
ATOM 732 N N . PRO A 1 94 ? 4.581 13.367 11.306 1.00 82.69 94 PRO A N 1
ATOM 733 C CA . PRO A 1 94 ? 5.539 14.445 11.057 1.00 82.69 94 PRO A CA 1
ATOM 734 C C . PRO A 1 94 ? 6.709 14.028 10.154 1.00 82.69 94 PRO A C 1
ATOM 736 O O . PRO A 1 94 ? 7.313 14.877 9.508 1.00 82.69 94 PRO A O 1
ATOM 739 N N . LYS A 1 95 ? 7.027 12.728 10.091 1.00 90.88 95 LYS A N 1
ATOM 740 C CA . LYS A 1 95 ? 8.140 12.193 9.292 1.00 90.88 95 LYS A CA 1
ATOM 741 C C . LYS A 1 95 ? 7.739 11.731 7.890 1.00 90.88 95 LYS A C 1
ATOM 743 O O . LYS A 1 95 ? 8.626 11.521 7.069 1.00 90.88 95 LYS A O 1
ATOM 748 N N . ALA A 1 96 ? 6.444 11.573 7.599 1.00 91.94 96 ALA A N 1
ATOM 749 C CA . ALA A 1 96 ? 5.990 10.947 6.356 1.00 91.94 96 ALA A CA 1
ATOM 750 C C . ALA A 1 96 ? 6.490 11.698 5.115 1.00 91.94 96 ALA A C 1
ATOM 752 O O . ALA A 1 96 ? 7.056 11.081 4.218 1.00 91.94 96 ALA A O 1
ATOM 753 N N . LYS A 1 97 ? 6.364 13.032 5.098 1.00 93.06 97 LYS A N 1
ATOM 754 C CA . LYS A 1 97 ? 6.856 13.874 3.996 1.00 93.06 97 LYS A CA 1
ATOM 755 C C . LYS A 1 97 ? 8.350 13.674 3.724 1.00 93.06 97 LYS A C 1
ATOM 757 O O . LYS A 1 97 ? 8.712 13.334 2.603 1.00 93.06 97 LYS A O 1
ATOM 762 N N . ALA A 1 98 ? 9.191 13.817 4.748 1.00 95.12 98 ALA A N 1
ATOM 763 C CA . ALA A 1 98 ? 10.641 13.677 4.606 1.00 95.12 98 ALA A CA 1
ATOM 764 C C . ALA A 1 98 ? 11.045 12.272 4.124 1.00 95.12 98 ALA A C 1
ATOM 766 O O . ALA A 1 98 ? 11.914 12.128 3.269 1.00 95.12 98 ALA A O 1
ATOM 767 N N . LEU A 1 99 ? 10.375 11.229 4.622 1.00 95.94 99 LEU A N 1
ATOM 768 C CA . LEU A 1 99 ? 10.629 9.852 4.195 1.00 95.94 99 LEU A CA 1
ATOM 769 C C . LEU A 1 99 ? 10.194 9.603 2.742 1.00 95.94 99 LEU A C 1
ATOM 771 O O . LEU A 1 99 ? 10.895 8.911 2.009 1.00 95.94 99 LEU A O 1
ATOM 775 N N . PHE A 1 100 ? 9.069 10.167 2.292 1.00 95.62 100 PHE A N 1
ATOM 776 C CA . PHE A 1 100 ? 8.657 10.071 0.887 1.00 95.62 100 PHE A CA 1
ATOM 777 C C . PHE A 1 100 ? 9.593 10.840 -0.053 1.00 95.62 100 PHE A C 1
ATOM 779 O O . PHE A 1 100 ? 9.883 10.352 -1.146 1.00 95.62 100 PHE A O 1
ATOM 786 N N . GLU A 1 101 ? 10.107 11.996 0.371 1.00 95.50 101 GLU A N 1
ATOM 787 C CA . GLU A 1 101 ? 11.152 12.726 -0.358 1.00 95.50 101 GLU A CA 1
ATOM 788 C C . GLU A 1 101 ? 12.433 11.887 -0.471 1.00 95.50 101 GLU A C 1
ATOM 790 O O . GLU A 1 101 ? 12.987 11.758 -1.563 1.00 95.50 101 GLU A O 1
ATOM 795 N N . GLU A 1 102 ? 12.858 11.225 0.609 1.00 95.50 102 GLU A N 1
ATOM 796 C CA . GLU A 1 102 ? 14.013 10.324 0.574 1.00 95.50 102 GLU A CA 1
ATOM 797 C C . GLU A 1 102 ? 13.780 9.127 -0.358 1.00 95.50 102 GLU A C 1
ATOM 799 O O . GLU A 1 102 ? 14.645 8.808 -1.176 1.00 95.50 102 GLU A O 1
ATOM 804 N N . LEU A 1 103 ? 12.601 8.496 -0.309 1.00 94.69 103 LEU A N 1
ATOM 805 C CA . LEU A 1 103 ? 12.240 7.415 -1.233 1.00 94.69 103 LEU A CA 1
ATOM 806 C C . LEU A 1 103 ? 12.316 7.877 -2.693 1.00 94.69 103 LEU A C 1
ATOM 808 O O . LEU A 1 103 ? 12.840 7.145 -3.532 1.00 94.69 103 LEU A O 1
ATOM 812 N N . LYS A 1 104 ? 11.850 9.093 -2.992 1.00 93.12 104 LYS A N 1
ATOM 813 C CA . LYS A 1 104 ? 11.912 9.684 -4.335 1.00 93.12 104 LYS A CA 1
ATOM 814 C C . LYS A 1 104 ? 13.345 9.955 -4.803 1.00 93.12 104 LYS A C 1
ATOM 816 O O . LYS A 1 104 ? 13.609 9.872 -5.995 1.00 93.12 104 LYS A O 1
ATOM 821 N N . VAL A 1 105 ? 14.269 10.254 -3.889 1.00 93.56 105 VAL A N 1
ATOM 822 C CA . VAL A 1 105 ? 15.699 10.431 -4.204 1.00 93.56 105 VAL A CA 1
ATOM 823 C C . VAL A 1 105 ? 16.405 9.087 -4.395 1.00 93.56 105 VAL A C 1
ATOM 825 O O . VAL A 1 105 ? 17.244 8.947 -5.284 1.00 93.56 105 VAL A O 1
ATOM 828 N N . LYS A 1 106 ? 16.095 8.089 -3.559 1.00 93.56 106 LYS A N 1
ATOM 829 C CA . LYS A 1 106 ? 16.746 6.768 -3.593 1.00 93.56 106 LYS A CA 1
ATOM 830 C C . LYS A 1 106 ? 16.277 5.906 -4.761 1.00 93.56 106 LYS A C 1
ATOM 832 O O . LYS A 1 106 ? 17.061 5.117 -5.285 1.00 93.56 106 LYS A O 1
ATOM 837 N N . PHE A 1 107 ? 15.016 6.042 -5.157 1.00 93.31 107 PHE A N 1
ATOM 838 C CA . PHE A 1 107 ? 14.418 5.273 -6.237 1.00 93.31 107 PHE A CA 1
ATOM 839 C C . PHE A 1 107 ? 14.200 6.138 -7.477 1.00 93.31 107 PHE A C 1
ATOM 841 O O . PHE A 1 107 ? 13.747 7.273 -7.387 1.00 93.31 107 PHE A O 1
ATOM 848 N N . LYS A 1 108 ? 14.452 5.579 -8.666 1.00 92.62 108 LYS A N 1
ATOM 849 C CA . LYS A 1 108 ? 14.127 6.227 -9.947 1.00 92.62 108 LYS A CA 1
ATOM 850 C C . LYS A 1 108 ? 12.621 6.110 -10.212 1.00 92.62 108 LYS A C 1
ATOM 852 O O . LYS A 1 108 ? 12.180 5.281 -11.011 1.00 92.62 108 LYS A O 1
ATOM 857 N N . ILE A 1 109 ? 11.822 6.877 -9.468 1.00 92.94 109 ILE A N 1
ATOM 858 C CA . ILE A 1 109 ? 10.360 6.818 -9.554 1.00 92.94 109 ILE A CA 1
ATOM 859 C C . ILE A 1 109 ? 9.872 7.580 -10.788 1.00 92.94 109 ILE A C 1
ATOM 861 O O . ILE A 1 109 ? 10.219 8.742 -10.996 1.00 92.94 109 ILE A O 1
ATOM 865 N N . LYS A 1 110 ? 9.039 6.932 -11.603 1.00 91.50 110 LYS A N 1
ATOM 866 C CA . LYS A 1 110 ? 8.443 7.528 -12.800 1.00 91.50 110 LYS A CA 1
ATOM 867 C C . LYS A 1 110 ? 7.426 8.615 -12.437 1.00 91.50 110 LYS A C 1
ATOM 869 O O . LYS A 1 110 ? 6.547 8.417 -11.596 1.00 91.50 110 LYS A O 1
ATOM 874 N N . ASN A 1 111 ? 7.489 9.738 -13.149 1.00 88.12 111 ASN A N 1
ATOM 875 C CA . ASN A 1 111 ? 6.495 10.810 -13.028 1.00 88.12 111 ASN A CA 1
ATOM 876 C C . ASN A 1 111 ? 5.189 10.485 -13.768 1.00 88.12 111 ASN A C 1
ATOM 878 O O . ASN A 1 111 ? 4.127 10.954 -13.375 1.00 88.12 111 ASN A O 1
ATOM 882 N N . THR A 1 112 ? 5.258 9.669 -14.819 1.00 87.81 112 THR A N 1
ATOM 883 C CA . THR A 1 112 ? 4.108 9.247 -15.624 1.00 87.81 112 THR A CA 1
ATOM 884 C C . THR A 1 112 ? 3.934 7.735 -15.558 1.00 87.81 112 THR A C 1
ATOM 886 O O . THR A 1 112 ? 4.896 6.986 -15.385 1.00 87.81 112 THR A O 1
ATOM 889 N N . VAL A 1 113 ? 2.687 7.283 -15.670 1.00 88.00 113 VAL A N 1
ATOM 890 C CA . VAL A 1 113 ? 2.324 5.863 -15.631 1.00 88.00 113 VAL A CA 1
ATOM 891 C C . VAL A 1 113 ? 1.869 5.443 -17.013 1.00 88.00 113 VAL A C 1
ATOM 893 O O . VAL A 1 113 ? 0.942 6.030 -17.568 1.00 88.00 113 VAL A O 1
ATOM 896 N N . ALA A 1 114 ? 2.507 4.415 -17.563 1.00 88.06 114 ALA A N 1
ATOM 897 C CA . ALA A 1 114 ? 2.059 3.780 -18.792 1.00 88.06 114 ALA A CA 1
ATOM 898 C C . ALA A 1 114 ? 1.115 2.607 -18.491 1.00 88.06 114 ALA A C 1
ATOM 900 O O . ALA A 1 114 ? 1.084 2.070 -17.386 1.00 88.06 114 ALA A O 1
ATOM 901 N N . VAL A 1 115 ? 0.384 2.138 -19.506 1.00 86.19 115 VAL A N 1
ATOM 902 C CA . VAL A 1 115 ? -0.469 0.938 -19.388 1.00 86.19 115 VAL A CA 1
ATOM 903 C C . VAL A 1 115 ? 0.340 -0.282 -18.930 1.00 86.19 115 VAL A C 1
ATOM 905 O O . VAL A 1 115 ? -0.144 -1.067 -18.124 1.00 86.19 115 VAL A O 1
ATOM 908 N N . SER A 1 116 ? 1.596 -0.396 -19.371 1.00 84.88 116 SER A N 1
ATOM 909 C CA . SER A 1 116 ? 2.528 -1.458 -18.966 1.00 84.88 116 SER A CA 1
ATOM 910 C C . SER A 1 116 ? 2.974 -1.390 -17.501 1.00 84.88 116 SER A C 1
ATOM 912 O O . SER A 1 116 ? 3.582 -2.331 -17.004 1.00 84.88 116 SER A O 1
ATOM 914 N N . ASP A 1 117 ? 2.749 -0.265 -16.820 1.00 84.94 117 ASP A N 1
ATOM 915 C CA . ASP A 1 117 ? 3.076 -0.108 -15.402 1.00 84.94 117 ASP A CA 1
ATOM 916 C C . ASP A 1 117 ? 1.920 -0.537 -14.481 1.00 84.94 117 ASP A C 1
ATOM 918 O O . ASP A 1 117 ? 2.115 -0.705 -13.273 1.00 84.94 117 ASP A O 1
ATOM 922 N N . LEU A 1 118 ? 0.718 -0.699 -15.040 1.00 83.62 118 LEU A N 1
ATOM 923 C CA . LEU A 1 118 ? -0.457 -1.191 -14.332 1.00 83.62 118 LEU A CA 1
ATOM 924 C C . LEU A 1 118 ? -0.481 -2.722 -14.332 1.00 83.62 118 LEU A C 1
ATOM 926 O O . LEU A 1 118 ? 0.201 -3.379 -15.116 1.00 83.62 118 LEU A O 1
ATOM 930 N N . SER A 1 119 ? -1.270 -3.304 -13.426 1.00 78.94 119 SER A N 1
ATOM 931 C CA . SER A 1 119 ? -1.420 -4.760 -13.379 1.00 78.94 119 SER A CA 1
ATOM 932 C C . SER A 1 119 ? -2.040 -5.264 -14.678 1.00 78.94 119 SER A C 1
ATOM 934 O O . SER A 1 119 ? -3.151 -4.872 -15.038 1.00 78.94 119 SER A O 1
ATOM 936 N N . GLU A 1 120 ? -1.316 -6.140 -15.370 1.00 80.88 120 GLU A N 1
ATOM 937 C CA . GLU A 1 120 ? -1.820 -6.799 -16.566 1.00 80.88 120 GLU A CA 1
ATOM 938 C C . GLU A 1 120 ? -3.034 -7.665 -16.222 1.00 80.88 120 GLU A C 1
ATOM 940 O O . GLU A 1 120 ? -3.145 -8.244 -15.135 1.00 80.88 120 GLU A O 1
ATOM 945 N N . LYS A 1 121 ? -3.962 -7.773 -17.174 1.00 80.19 121 LYS A N 1
ATOM 946 C CA . LYS A 1 121 ? -5.072 -8.712 -17.050 1.00 80.19 121 LYS A CA 1
ATOM 947 C C . LYS A 1 121 ? -4.505 -10.129 -16.963 1.00 80.19 121 LYS A C 1
ATOM 949 O O . LYS A 1 121 ? -3.607 -10.481 -17.721 1.00 80.19 121 LYS A O 1
ATOM 954 N N . VAL A 1 122 ? -5.066 -10.941 -16.067 1.00 80.75 122 VAL A N 1
ATOM 955 C CA . VAL A 1 122 ? -4.682 -12.351 -15.925 1.00 80.75 122 VAL A CA 1
ATOM 956 C C . VAL A 1 122 ? -4.785 -13.048 -17.282 1.00 80.75 122 VAL A C 1
ATOM 958 O O . VAL A 1 122 ? -5.866 -13.112 -17.875 1.00 80.75 122 VAL A O 1
ATOM 961 N N . ASP A 1 123 ? -3.658 -13.566 -17.768 1.00 85.38 123 ASP A N 1
ATOM 962 C CA . ASP A 1 123 ? -3.623 -14.369 -18.983 1.00 85.38 123 ASP A CA 1
ATOM 963 C C . ASP A 1 123 ? -4.203 -15.756 -18.693 1.00 85.38 123 ASP A C 1
ATOM 965 O O . ASP A 1 123 ? -3.567 -16.602 -18.066 1.00 85.38 123 ASP A O 1
ATOM 969 N N . SER A 1 124 ? -5.417 -15.993 -19.192 1.00 83.44 124 SER A N 1
ATOM 970 C CA . SER A 1 124 ? -6.129 -17.272 -19.069 1.00 83.44 124 SER A CA 1
ATOM 971 C C . SER A 1 124 ? -5.372 -18.483 -19.626 1.00 83.44 124 SER A C 1
ATOM 973 O O . SER A 1 124 ? -5.750 -19.610 -19.331 1.00 83.44 124 SER A O 1
ATOM 975 N N . LYS A 1 125 ? -4.327 -18.279 -20.438 1.00 88.25 125 LYS A N 1
ATOM 976 C CA . LYS A 1 125 ? -3.526 -19.358 -21.032 1.00 88.25 125 LYS A CA 1
ATOM 977 C C . LYS A 1 125 ? -2.258 -19.660 -20.238 1.00 88.25 125 LYS A C 1
ATOM 979 O O 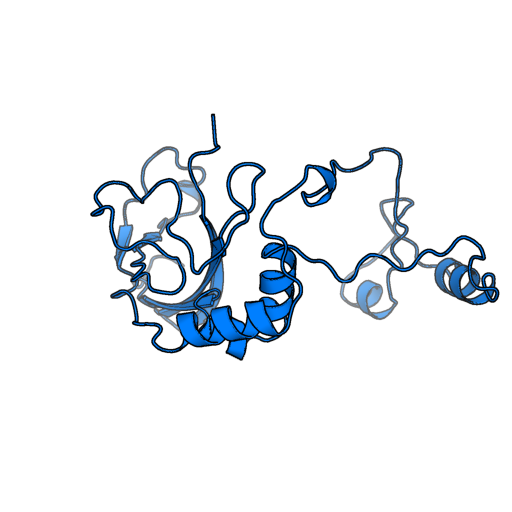. LYS A 1 125 ? -1.596 -20.662 -20.510 1.00 88.25 125 LYS A O 1
ATOM 984 N N . ARG A 1 126 ? -1.899 -18.812 -19.270 1.00 86.19 126 ARG A N 1
ATOM 985 C CA . ARG A 1 126 ? -0.669 -18.942 -18.492 1.00 86.19 126 ARG A CA 1
ATOM 986 C C . ARG A 1 126 ? -0.972 -19.490 -17.106 1.00 86.19 126 ARG A C 1
ATOM 988 O O . ARG A 1 126 ? -1.524 -18.805 -16.252 1.00 86.19 126 ARG A O 1
ATOM 995 N N . TYR A 1 127 ? -0.523 -20.715 -16.864 1.00 84.19 127 TYR A N 1
ATOM 996 C CA . TYR A 1 127 ? -0.671 -21.388 -15.579 1.00 84.19 127 TYR A CA 1
ATOM 997 C C . TYR A 1 127 ? 0.681 -21.516 -14.881 1.00 84.19 127 TYR A C 1
ATOM 999 O O . TYR A 1 127 ? 1.701 -21.797 -15.512 1.00 84.19 127 TYR A O 1
ATOM 1007 N N . ILE A 1 128 ? 0.691 -21.310 -13.565 1.00 86.62 128 ILE A N 1
ATOM 1008 C CA . ILE A 1 128 ? 1.877 -21.483 -12.724 1.00 86.62 128 ILE A CA 1
ATOM 1009 C C . ILE A 1 128 ? 1.658 -22.730 -11.878 1.00 86.62 128 ILE A C 1
ATOM 1011 O O . ILE A 1 128 ? 0.711 -22.790 -11.095 1.00 86.62 128 ILE A O 1
ATOM 1015 N N . LYS A 1 129 ? 2.550 -23.715 -12.013 1.00 89.12 129 LYS A N 1
ATOM 1016 C CA . LYS A 1 129 ? 2.556 -24.880 -11.127 1.00 89.12 129 LYS A CA 1
ATOM 1017 C C . LYS A 1 129 ? 3.079 -24.471 -9.748 1.00 89.12 129 LYS A C 1
ATOM 1019 O O . LYS A 1 129 ? 4.149 -23.875 -9.643 1.00 89.12 129 LYS A O 1
ATOM 1024 N N . LYS A 1 130 ? 2.341 -24.804 -8.691 1.00 89.56 130 LYS A N 1
ATOM 1025 C CA . LYS A 1 130 ? 2.702 -24.557 -7.293 1.00 89.56 130 LYS A CA 1
ATOM 1026 C C . LYS A 1 130 ? 2.989 -25.883 -6.598 1.00 89.56 130 LYS A C 1
ATOM 1028 O O . LYS A 1 130 ? 2.112 -26.738 -6.497 1.00 89.56 130 LYS A O 1
ATOM 1033 N N . TYR A 1 131 ? 4.206 -26.030 -6.084 1.00 92.00 131 TYR A N 1
ATOM 1034 C CA . TYR A 1 131 ? 4.582 -27.190 -5.283 1.00 92.00 131 TYR A CA 1
ATOM 1035 C C . TYR A 1 131 ? 3.965 -27.118 -3.876 1.00 92.00 131 TYR A C 1
ATOM 1037 O O . TYR A 1 131 ? 4.077 -26.101 -3.187 1.00 92.00 131 TYR A O 1
ATOM 1045 N N . LEU A 1 132 ? 3.323 -28.204 -3.445 1.00 91.12 132 LEU A N 1
ATOM 1046 C CA . LEU A 1 132 ? 2.752 -28.368 -2.111 1.00 91.12 132 LEU A CA 1
ATOM 1047 C C . LEU A 1 132 ? 3.751 -29.099 -1.203 1.00 91.12 132 LEU A C 1
ATOM 1049 O O . LEU A 1 132 ? 3.957 -30.315 -1.291 1.00 91.12 132 LEU A O 1
ATOM 1053 N N . THR A 1 133 ? 4.371 -28.348 -0.294 1.00 91.00 133 THR A N 1
ATOM 1054 C CA . THR A 1 133 ? 5.394 -28.872 0.619 1.00 91.00 133 THR A CA 1
ATOM 1055 C C . THR A 1 133 ? 4.843 -29.962 1.541 1.00 91.00 133 THR A C 1
ATOM 1057 O O . THR A 1 133 ? 3.644 -30.037 1.815 1.00 91.00 133 THR A O 1
ATOM 1060 N N . ARG A 1 134 ? 5.725 -30.831 2.056 1.00 90.69 134 ARG A N 1
ATOM 1061 C CA . ARG A 1 134 ? 5.333 -31.867 3.032 1.00 90.69 134 ARG A CA 1
ATOM 1062 C C . ARG A 1 134 ? 4.720 -31.261 4.296 1.00 90.69 134 ARG A C 1
ATOM 1064 O O . ARG A 1 134 ? 3.731 -31.781 4.789 1.00 90.69 134 ARG A O 1
ATOM 1071 N N . THR A 1 135 ? 5.262 -30.144 4.781 1.00 92.62 135 THR A N 1
ATOM 1072 C CA . THR A 1 135 ? 4.724 -29.434 5.952 1.00 92.62 135 THR A CA 1
ATOM 1073 C C . THR A 1 135 ? 3.293 -28.957 5.725 1.00 92.62 135 THR A C 1
ATOM 1075 O O . THR A 1 135 ? 2.451 -29.167 6.587 1.00 92.62 135 THR A O 1
ATOM 1078 N N . TYR A 1 136 ? 2.993 -28.398 4.547 1.00 90.38 136 TYR A N 1
ATOM 1079 C CA . TYR A 1 136 ? 1.633 -28.003 4.180 1.00 90.38 136 TYR A CA 1
ATOM 1080 C C . TYR A 1 136 ? 0.686 -29.207 4.141 1.00 90.38 136 TYR A C 1
ATOM 1082 O O . TYR A 1 136 ? -0.390 -29.163 4.726 1.00 90.38 136 TYR A O 1
ATOM 1090 N N . ARG A 1 137 ? 1.109 -30.308 3.507 1.00 92.25 137 ARG A N 1
ATOM 1091 C CA . ARG A 1 137 ? 0.314 -31.542 3.417 1.00 92.25 137 ARG A CA 1
ATOM 1092 C C . ARG A 1 137 ? 0.034 -32.183 4.779 1.00 92.25 137 ARG A C 1
ATOM 1094 O O . ARG A 1 137 ? -1.003 -32.805 4.939 1.00 92.25 137 ARG A O 1
ATOM 1101 N N . ASN A 1 138 ? 0.932 -32.019 5.748 1.00 93.81 138 ASN A N 1
ATOM 1102 C CA . ASN A 1 138 ? 0.783 -32.584 7.090 1.00 93.81 138 ASN A CA 1
ATOM 1103 C C . ASN A 1 138 ? -0.002 -31.680 8.056 1.00 93.81 138 ASN A C 1
ATOM 1105 O O . ASN A 1 138 ? -0.339 -32.124 9.148 1.00 93.81 138 ASN A O 1
ATOM 1109 N N . ALA A 1 139 ? -0.266 -30.419 7.698 1.00 93.12 139 ALA A N 1
ATOM 1110 C CA . ALA A 1 139 ? -0.959 -29.470 8.574 1.00 93.12 139 ALA A CA 1
ATOM 1111 C C . ALA A 1 139 ? -2.477 -29.721 8.667 1.00 93.12 139 ALA A C 1
ATOM 1113 O O . ALA A 1 139 ? -3.146 -29.159 9.529 1.00 93.12 139 ALA A O 1
ATOM 1114 N N . PHE A 1 140 ? -3.027 -30.540 7.772 1.00 90.00 140 PHE A N 1
ATOM 1115 C CA . PHE A 1 140 ? -4.433 -30.939 7.727 1.00 90.00 140 PHE A CA 1
ATOM 1116 C C . PHE A 1 140 ? -4.550 -32.308 7.042 1.00 90.00 140 PHE A C 1
ATOM 1118 O O . PHE A 1 140 ? -3.557 -32.849 6.559 1.00 90.00 140 PHE A O 1
ATOM 1125 N N . HIS A 1 141 ? -5.755 -32.878 6.962 1.00 89.50 141 HIS A N 1
ATOM 1126 C CA . HIS A 1 141 ? -6.005 -34.145 6.261 1.00 89.50 141 HIS A CA 1
ATOM 1127 C C . HIS A 1 141 ? -5.924 -33.989 4.731 1.00 89.50 141 HIS A C 1
ATOM 1129 O O . HIS A 1 141 ? -6.927 -34.055 4.018 1.00 89.50 141 HIS A O 1
ATOM 1135 N N . PHE A 1 142 ? -4.723 -33.737 4.212 1.00 91.69 142 PHE A N 1
ATOM 1136 C CA . PHE A 1 142 ? -4.472 -33.644 2.782 1.00 91.69 142 PHE A CA 1
ATOM 1137 C C . PHE A 1 142 ? -4.562 -35.029 2.132 1.00 91.69 142 PHE A C 1
ATOM 1139 O O . PHE A 1 142 ? -3.794 -35.928 2.461 1.00 91.69 142 PHE A O 1
ATOM 1146 N N . THR A 1 143 ? -5.471 -35.189 1.170 1.00 91.31 143 THR A N 1
ATOM 1147 C CA . THR A 1 143 ? -5.639 -36.442 0.419 1.00 91.31 143 THR A CA 1
ATOM 1148 C C . THR A 1 143 ? -4.946 -36.382 -0.938 1.00 91.31 143 THR A C 1
ATOM 1150 O O . THR A 1 143 ? -4.096 -37.211 -1.247 1.00 91.31 143 THR A O 1
ATOM 1153 N N . SER A 1 144 ? -5.283 -35.386 -1.757 1.00 90.25 144 SER A N 1
ATOM 1154 C CA . SER A 1 144 ? -4.703 -35.190 -3.086 1.00 90.25 144 SER A CA 1
ATOM 1155 C C . SER A 1 144 ? -4.877 -33.747 -3.578 1.00 90.25 144 SER A C 1
ATOM 1157 O O . SER A 1 144 ? -5.774 -33.033 -3.110 1.00 90.25 144 SER A O 1
ATOM 1159 N N . PRO A 1 145 ? -4.036 -33.282 -4.522 1.00 91.12 145 PRO A N 1
ATOM 1160 C CA . PRO A 1 145 ? -4.254 -32.003 -5.184 1.00 91.12 145 PRO A CA 1
ATOM 1161 C C . PRO A 1 145 ? -5.552 -32.012 -6.000 1.00 91.12 145 PRO A C 1
ATOM 1163 O O . PRO A 1 145 ? -5.801 -32.933 -6.770 1.00 91.12 145 PRO A O 1
ATOM 1166 N N . ARG A 1 146 ? -6.363 -30.954 -5.875 1.00 90.12 146 ARG A N 1
ATOM 1167 C CA . ARG A 1 146 ? -7.630 -30.814 -6.623 1.00 90.12 146 ARG A CA 1
ATOM 1168 C C . ARG A 1 146 ? -7.461 -30.254 -8.038 1.00 90.12 146 ARG A C 1
ATOM 1170 O O . ARG A 1 146 ? -8.382 -30.346 -8.840 1.00 90.12 146 ARG A O 1
ATOM 1177 N N . VAL A 1 147 ? -6.315 -29.642 -8.328 1.00 90.88 147 VAL A N 1
ATOM 1178 C CA . VAL A 1 147 ? -6.009 -28.991 -9.611 1.00 90.88 147 VAL A CA 1
ATOM 1179 C C . VAL A 1 147 ? -4.650 -29.459 -10.114 1.00 90.88 147 VAL A C 1
ATOM 1181 O O . VAL A 1 147 ? -3.769 -29.772 -9.312 1.00 90.88 147 VAL A O 1
ATOM 1184 N N . ARG A 1 148 ? -4.469 -29.507 -11.437 1.00 89.12 148 ARG A N 1
ATOM 1185 C CA . ARG A 1 148 ? -3.255 -30.051 -12.078 1.00 89.12 148 ARG A CA 1
ATOM 1186 C C . ARG A 1 148 ? -2.015 -29.200 -11.805 1.00 89.12 148 ARG A C 1
ATOM 1188 O O . ARG A 1 148 ? -0.890 -29.686 -11.867 1.00 89.12 148 ARG A O 1
ATOM 1195 N N . GLU A 1 149 ? -2.225 -27.927 -11.506 1.00 90.44 149 GLU A N 1
ATOM 1196 C CA . GLU A 1 149 ? -1.195 -26.948 -11.192 1.00 90.44 149 GLU A CA 1
ATOM 1197 C C . GLU A 1 149 ? -0.663 -27.120 -9.766 1.00 90.44 149 GLU A C 1
ATOM 1199 O O . GLU A 1 149 ? 0.418 -26.627 -9.458 1.00 90.44 149 GLU A O 1
ATOM 1204 N N . ALA A 1 150 ? -1.386 -27.819 -8.889 1.00 91.75 150 ALA A N 1
ATOM 1205 C CA . ALA A 1 150 ? -0.939 -28.118 -7.538 1.00 91.75 150 ALA A CA 1
ATOM 1206 C C . ALA A 1 150 ? -0.162 -29.441 -7.547 1.00 91.75 150 ALA A C 1
ATOM 1208 O O . ALA A 1 150 ? -0.736 -30.518 -7.686 1.00 91.75 150 ALA A O 1
ATOM 1209 N N . VAL A 1 151 ? 1.158 -29.355 -7.411 1.00 92.38 151 VAL A N 1
ATOM 1210 C CA . VAL A 1 151 ? 2.057 -30.493 -7.630 1.00 92.38 151 VAL A CA 1
ATOM 1211 C C . VAL A 1 151 ? 2.693 -30.946 -6.320 1.00 92.38 151 VAL A C 1
ATOM 1213 O O . VAL A 1 151 ? 3.002 -30.130 -5.457 1.00 92.38 151 VAL A O 1
ATOM 1216 N N . VAL A 1 152 ? 2.880 -32.254 -6.157 1.00 91.81 152 VAL A N 1
ATOM 1217 C CA . VAL A 1 152 ? 3.438 -32.879 -4.939 1.00 91.81 152 VAL A CA 1
ATOM 1218 C C . VAL A 1 152 ? 4.697 -33.706 -5.195 1.00 91.81 152 VAL A C 1
ATOM 1220 O O . VAL A 1 152 ? 5.270 -34.226 -4.235 1.00 91.81 152 VAL A O 1
ATOM 1223 N N . ASP A 1 153 ? 5.088 -33.836 -6.462 1.00 88.81 153 ASP A N 1
ATOM 1224 C CA . ASP A 1 153 ? 6.240 -34.604 -6.926 1.00 88.81 153 ASP A CA 1
ATOM 1225 C C . ASP A 1 153 ? 7.510 -33.741 -7.020 1.00 88.81 153 ASP A C 1
ATOM 1227 O O . ASP A 1 153 ? 7.525 -32.556 -6.668 1.00 88.81 153 ASP A O 1
ATOM 1231 N N . ASP A 1 154 ? 8.577 -34.351 -7.530 1.00 85.88 154 ASP A N 1
ATOM 1232 C CA . ASP A 1 154 ? 9.890 -33.726 -7.658 1.00 85.88 154 ASP A CA 1
ATOM 1233 C C . ASP A 1 154 ? 10.040 -32.863 -8.923 1.00 85.88 154 ASP A C 1
ATOM 1235 O O . ASP A 1 154 ? 11.130 -32.357 -9.187 1.00 85.88 154 ASP A O 1
ATOM 1239 N N . SER A 1 155 ? 8.975 -32.636 -9.704 1.00 84.81 155 SER A N 1
ATOM 1240 C CA . SER A 1 155 ? 9.051 -31.864 -10.954 1.00 84.81 155 SER A CA 1
ATOM 1241 C C . SER A 1 155 ? 9.590 -30.452 -10.751 1.00 84.81 155 SER A C 1
ATOM 1243 O O . SER A 1 155 ? 10.330 -29.959 -11.598 1.00 84.81 155 SER A O 1
ATOM 1245 N N . TYR A 1 156 ? 9.289 -29.812 -9.616 1.00 82.12 156 TYR A N 1
ATOM 1246 C CA . TYR A 1 156 ? 9.885 -28.523 -9.266 1.00 82.12 156 TYR A CA 1
ATOM 1247 C C . TYR A 1 156 ? 11.410 -28.633 -9.111 1.00 82.12 156 TYR A C 1
ATOM 1249 O O . TYR A 1 156 ? 12.154 -27.808 -9.638 1.00 82.12 156 TYR A O 1
ATOM 1257 N N . HIS A 1 157 ? 11.889 -29.673 -8.421 1.00 83.00 157 HIS A N 1
ATOM 1258 C CA . HIS A 1 157 ? 13.320 -29.906 -8.209 1.00 83.00 157 HIS A CA 1
ATOM 1259 C C . HIS A 1 157 ? 14.043 -30.248 -9.514 1.00 83.00 157 HIS A C 1
ATOM 1261 O O . HIS A 1 157 ? 15.151 -29.765 -9.747 1.00 83.00 157 HIS A O 1
ATOM 1267 N N . CYS A 1 158 ? 13.404 -31.034 -10.384 1.00 83.81 158 CYS A N 1
ATOM 1268 C CA . CYS A 1 158 ? 13.893 -31.315 -11.731 1.00 83.81 158 CYS A CA 1
ATOM 1269 C C . CYS A 1 158 ? 13.978 -30.035 -12.570 1.00 83.81 158 CYS A C 1
ATOM 1271 O O . CYS A 1 158 ? 15.048 -29.737 -13.092 1.00 83.81 158 CYS A O 1
ATOM 1273 N N . ALA A 1 159 ? 12.921 -29.219 -12.602 1.00 82.81 159 ALA A N 1
ATOM 1274 C CA . ALA A 1 159 ? 12.892 -27.975 -13.373 1.00 82.81 159 ALA A CA 1
ATOM 1275 C C . ALA A 1 159 ? 14.000 -26.990 -12.957 1.00 82.81 159 ALA A C 1
ATOM 1277 O O . ALA A 1 159 ? 14.638 -26.373 -13.809 1.00 82.81 159 ALA A O 1
ATOM 1278 N N . VAL A 1 160 ? 14.281 -26.869 -11.652 1.00 80.38 160 VAL A N 1
ATOM 1279 C CA . VAL A 1 160 ? 15.381 -26.024 -11.148 1.00 80.38 160 VAL A CA 1
ATOM 1280 C C . VAL A 1 160 ? 16.754 -26.568 -11.565 1.00 80.38 160 VAL A C 1
ATOM 1282 O O . VAL A 1 160 ? 17.668 -25.791 -11.836 1.00 80.38 160 VAL A O 1
ATOM 1285 N N . LYS A 1 161 ? 16.925 -27.895 -11.626 1.00 83.75 161 LYS A N 1
ATOM 1286 C CA . LYS A 1 161 ? 18.203 -28.539 -11.976 1.00 83.75 161 LYS A CA 1
ATOM 1287 C C . LYS A 1 161 ? 18.474 -28.626 -13.477 1.00 83.75 161 LYS A C 1
ATOM 1289 O O . LYS A 1 161 ? 19.644 -28.635 -13.861 1.00 83.75 161 LYS A O 1
ATOM 1294 N N . GLU A 1 162 ? 17.435 -28.740 -14.298 1.00 81.75 162 GLU A N 1
ATOM 1295 C CA . GLU A 1 162 ? 17.539 -28.899 -15.754 1.00 81.75 162 GLU A CA 1
ATOM 1296 C C . GLU A 1 162 ? 18.053 -27.624 -16.434 1.00 81.75 162 GLU A C 1
ATOM 1298 O O . GLU A 1 162 ? 18.883 -27.685 -17.342 1.00 81.75 162 GLU A O 1
ATOM 1303 N N . HIS A 1 163 ? 17.646 -26.451 -15.952 1.00 68.88 163 HIS A N 1
ATOM 1304 C CA . HIS A 1 163 ? 18.004 -25.172 -16.561 1.00 68.88 163 HIS A CA 1
ATOM 1305 C C . HIS A 1 163 ? 19.235 -24.535 -15.903 1.00 68.88 163 HIS A C 1
ATOM 1307 O O . HIS A 1 163 ? 19.145 -23.513 -15.229 1.00 68.88 163 HIS A O 1
ATOM 1313 N N . LYS A 1 164 ? 20.416 -25.134 -16.114 1.00 70.12 164 LYS A N 1
ATOM 1314 C CA . LYS A 1 164 ? 21.692 -24.582 -15.608 1.00 70.12 164 LYS A CA 1
ATOM 1315 C C . LYS A 1 164 ? 22.217 -23.390 -16.409 1.00 70.12 164 LYS A C 1
ATOM 1317 O O . LYS A 1 164 ? 23.018 -22.616 -15.894 1.00 70.12 164 LYS A O 1
ATOM 1322 N N . GLN A 1 165 ? 21.823 -23.269 -17.673 1.00 79.44 165 GLN A N 1
ATOM 1323 C CA . GLN A 1 165 ? 22.288 -22.192 -18.541 1.00 79.44 165 GLN A CA 1
ATOM 1324 C C . GLN A 1 165 ? 21.367 -20.982 -18.405 1.00 79.44 165 GLN A C 1
ATOM 1326 O O . GLN A 1 165 ? 20.147 -21.103 -18.523 1.00 79.44 165 GLN A O 1
ATOM 1331 N N . ALA A 1 166 ? 21.958 -19.812 -18.157 1.00 77.94 166 ALA A N 1
ATOM 1332 C CA . ALA A 1 166 ? 21.225 -18.556 -18.166 1.00 77.94 166 ALA A CA 1
ATOM 1333 C C . ALA A 1 166 ? 20.583 -18.343 -19.544 1.00 77.94 166 ALA A C 1
ATOM 1335 O O . ALA A 1 166 ? 21.198 -18.621 -20.574 1.00 77.94 166 ALA A O 1
ATOM 1336 N N . ASN A 1 167 ? 19.345 -17.848 -19.565 1.00 80.94 167 ASN A N 1
ATOM 1337 C CA . ASN A 1 167 ? 18.654 -17.539 -20.811 1.00 80.94 167 ASN A CA 1
ATOM 1338 C C . ASN A 1 167 ? 19.459 -16.470 -21.583 1.00 80.94 167 ASN A C 1
ATOM 1340 O O . ASN A 1 167 ? 19.578 -15.352 -21.076 1.00 80.94 167 ASN A O 1
ATOM 1344 N N . PRO A 1 168 ? 19.971 -16.759 -22.797 1.00 84.62 168 PRO A N 1
ATOM 1345 C CA . PRO A 1 168 ? 20.777 -15.804 -23.562 1.00 84.62 168 PRO A CA 1
ATOM 1346 C C . PRO A 1 168 ? 19.981 -14.559 -23.978 1.00 84.62 168 PRO A C 1
ATOM 1348 O O . PRO A 1 168 ? 20.561 -13.519 -24.269 1.00 84.62 168 PRO A O 1
ATOM 1351 N N . ASN A 1 169 ? 18.648 -14.646 -23.965 1.00 89.06 169 ASN A N 1
ATOM 1352 C CA . ASN A 1 169 ? 17.744 -13.537 -24.258 1.00 89.06 169 ASN A CA 1
ATOM 1353 C C . ASN A 1 169 ? 17.308 -12.771 -23.001 1.00 89.06 169 ASN A C 1
ATOM 1355 O O . ASN A 1 169 ? 16.400 -11.940 -23.083 1.00 89.06 169 ASN A O 1
ATOM 1359 N N . PHE A 1 170 ? 17.886 -13.061 -21.830 1.00 85.62 170 PHE A N 1
ATOM 1360 C CA . PHE A 1 170 ? 17.581 -12.304 -20.624 1.00 85.62 170 PHE A CA 1
ATOM 1361 C C . PHE A 1 170 ? 17.995 -10.845 -20.818 1.00 85.62 170 PHE A C 1
ATOM 1363 O O . PHE A 1 170 ? 19.162 -10.528 -21.036 1.00 85.62 170 PHE A O 1
ATOM 1370 N N . LYS A 1 171 ? 17.018 -9.949 -20.719 1.00 86.56 171 LYS A N 1
ATOM 1371 C CA . LYS A 1 171 ? 17.241 -8.508 -20.692 1.00 86.56 171 LYS A CA 1
ATOM 1372 C C . LYS A 1 171 ? 16.914 -8.029 -19.293 1.00 86.56 171 LYS A C 1
ATOM 1374 O O . LYS A 1 171 ? 15.801 -8.253 -18.815 1.00 86.56 171 LYS A O 1
ATOM 1379 N N . GLN A 1 172 ? 17.880 -7.382 -18.648 1.00 84.94 172 GLN A N 1
ATOM 1380 C CA . GLN A 1 172 ? 17.637 -6.733 -17.370 1.00 84.94 172 GLN A CA 1
ATOM 1381 C C . GLN A 1 172 ? 16.530 -5.691 -17.554 1.00 84.94 172 GLN A C 1
ATOM 1383 O O . GLN A 1 172 ? 16.549 -4.894 -18.493 1.00 84.94 172 GLN A O 1
ATOM 1388 N N . THR A 1 173 ? 15.534 -5.732 -16.677 1.00 83.56 173 THR A N 1
ATOM 1389 C CA . THR A 1 173 ? 14.478 -4.722 -16.650 1.00 83.56 173 THR A CA 1
ATOM 1390 C C . THR A 1 173 ? 15.053 -3.377 -16.227 1.00 83.56 173 THR A C 1
ATOM 1392 O O . THR A 1 173 ? 15.979 -3.336 -15.422 1.00 83.56 173 THR A O 1
ATOM 1395 N N . SER A 1 174 ? 14.475 -2.288 -16.736 1.00 86.38 174 SER A N 1
ATOM 1396 C CA . SER A 1 174 ? 14.831 -0.928 -16.318 1.00 86.38 174 SER A CA 1
ATOM 1397 C C . SER A 1 174 ? 14.768 -0.766 -14.793 1.00 86.38 174 SER A C 1
ATOM 1399 O O . SER A 1 174 ? 13.884 -1.332 -14.144 1.00 86.38 174 SER A O 1
ATOM 1401 N N . ASP A 1 175 ? 15.668 0.054 -14.247 1.00 87.56 175 ASP A N 1
ATOM 1402 C CA . ASP A 1 175 ? 15.684 0.447 -12.830 1.00 87.56 175 ASP A CA 1
ATOM 1403 C C . ASP A 1 175 ? 14.534 1.405 -12.467 1.00 87.56 175 ASP A C 1
ATOM 1405 O O . ASP A 1 175 ? 14.347 1.754 -11.300 1.00 87.56 175 ASP A O 1
ATOM 1409 N N . GLU A 1 176 ? 13.782 1.880 -13.460 1.00 91.06 176 GLU A N 1
ATOM 1410 C CA . GLU A 1 176 ? 12.632 2.745 -13.237 1.00 91.06 176 GLU A CA 1
ATOM 1411 C C . GLU A 1 176 ? 11.473 1.995 -12.575 1.00 91.06 176 GLU A C 1
ATOM 1413 O O . GLU A 1 176 ? 11.110 0.868 -12.937 1.00 91.06 176 GLU A O 1
ATOM 1418 N N . MET A 1 177 ? 10.815 2.660 -11.631 1.00 91.38 177 MET A N 1
ATOM 1419 C CA . MET A 1 177 ? 9.712 2.070 -10.881 1.00 91.38 177 MET A CA 1
ATOM 1420 C C . MET A 1 177 ? 8.567 3.050 -10.658 1.00 91.38 177 MET A C 1
ATOM 1422 O O . MET A 1 177 ? 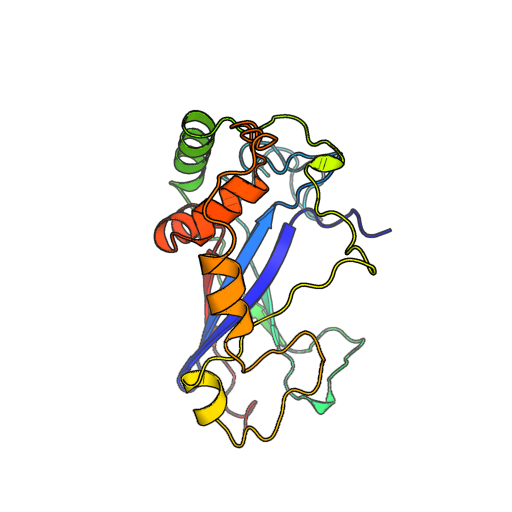8.738 4.260 -10.714 1.00 91.38 177 MET A O 1
ATOM 1426 N N . THR A 1 178 ? 7.372 2.528 -10.400 1.00 93.31 178 THR A N 1
ATOM 1427 C CA . THR A 1 178 ? 6.221 3.341 -9.998 1.00 93.31 178 THR A CA 1
ATOM 1428 C C . THR A 1 178 ? 6.159 3.498 -8.485 1.00 93.31 178 THR A C 1
ATOM 1430 O O . THR A 1 178 ? 6.742 2.703 -7.738 1.00 93.31 178 THR A O 1
ATOM 1433 N N . TRP A 1 179 ? 5.363 4.462 -8.021 1.00 93.69 179 TRP A N 1
ATOM 1434 C CA . TRP A 1 179 ? 5.050 4.619 -6.601 1.00 93.69 179 TRP A CA 1
ATOM 1435 C C . TRP A 1 179 ? 4.473 3.352 -5.964 1.00 93.69 179 TRP A C 1
ATOM 1437 O O . TRP A 1 179 ? 4.783 3.052 -4.822 1.00 93.69 179 TRP A O 1
ATOM 1447 N N . GLY A 1 180 ? 3.752 2.518 -6.712 1.00 91.81 180 GLY A N 1
ATOM 1448 C CA . GLY A 1 180 ? 3.195 1.256 -6.208 1.00 91.81 180 GLY A CA 1
ATOM 1449 C C . GLY A 1 180 ? 4.260 0.248 -5.842 1.00 91.81 180 GLY A C 1
ATOM 1450 O O . GLY A 1 180 ? 4.151 -0.430 -4.822 1.00 91.81 180 GLY A O 1
ATOM 1451 N N . LYS A 1 181 ? 5.335 0.183 -6.632 1.00 92.00 181 LYS A N 1
ATOM 1452 C CA . LYS A 1 181 ? 6.501 -0.625 -6.275 1.00 92.00 181 LYS A CA 1
ATOM 1453 C C . LYS A 1 181 ? 7.207 -0.040 -5.045 1.00 92.00 181 LYS A C 1
ATOM 1455 O O . LYS A 1 181 ? 7.659 -0.814 -4.205 1.00 92.00 181 LYS A O 1
ATOM 1460 N N . ALA A 1 182 ? 7.251 1.289 -4.897 1.00 94.56 182 ALA A N 1
ATOM 1461 C CA . ALA A 1 182 ? 7.819 1.945 -3.714 1.00 94.56 182 ALA A CA 1
ATOM 1462 C C . ALA A 1 182 ? 6.978 1.668 -2.455 1.00 94.56 182 ALA A C 1
ATOM 1464 O O . ALA A 1 182 ? 7.527 1.328 -1.409 1.00 94.56 182 ALA A O 1
ATOM 1465 N N . TYR A 1 183 ? 5.649 1.693 -2.565 1.00 94.81 183 TYR A N 1
ATOM 1466 C CA . TYR A 1 183 ? 4.735 1.294 -1.495 1.00 94.81 183 TYR A CA 1
ATOM 1467 C C . TYR A 1 183 ? 4.898 -0.176 -1.142 1.00 94.81 183 TYR A C 1
ATOM 1469 O O . TYR A 1 183 ? 5.025 -0.514 0.029 1.00 94.81 183 TYR A O 1
ATOM 1477 N N . ALA A 1 184 ? 4.987 -1.060 -2.136 1.00 93.19 184 ALA A N 1
ATOM 1478 C CA . ALA A 1 184 ? 5.246 -2.473 -1.894 1.00 93.19 184 ALA A CA 1
ATOM 1479 C C . ALA A 1 184 ? 6.602 -2.695 -1.199 1.00 93.19 184 ALA A C 1
ATOM 1481 O O . ALA A 1 184 ? 6.727 -3.593 -0.367 1.00 93.19 184 ALA A O 1
ATOM 1482 N N . PHE A 1 185 ? 7.634 -1.914 -1.532 1.00 95.19 185 PHE A N 1
ATOM 1483 C CA . PHE A 1 185 ? 8.913 -1.939 -0.819 1.00 95.19 185 PHE A CA 1
ATOM 1484 C C . PHE A 1 185 ? 8.747 -1.489 0.638 1.00 95.19 185 PHE A C 1
ATOM 1486 O O . PHE A 1 185 ? 9.187 -2.197 1.546 1.00 95.19 185 PHE A O 1
ATOM 1493 N N . ALA A 1 186 ? 8.057 -0.371 0.873 1.00 95.62 186 ALA A N 1
ATOM 1494 C CA . ALA A 1 186 ? 7.791 0.134 2.214 1.00 95.62 186 ALA A CA 1
ATOM 1495 C C . ALA A 1 186 ? 6.988 -0.862 3.064 1.00 95.62 186 ALA A C 1
ATOM 1497 O O . ALA A 1 186 ? 7.336 -1.093 4.214 1.00 95.62 186 ALA A O 1
ATOM 1498 N N . LEU A 1 187 ? 5.980 -1.529 2.494 1.00 94.88 187 LEU A N 1
ATOM 1499 C CA . LEU A 1 187 ? 5.154 -2.525 3.191 1.00 94.88 187 LEU A CA 1
ATOM 1500 C C . LEU A 1 187 ? 5.922 -3.786 3.610 1.00 94.88 187 LEU A C 1
ATOM 1502 O O . LEU A 1 187 ? 5.509 -4.466 4.544 1.00 94.88 187 LEU A O 1
ATOM 1506 N N . ARG A 1 188 ? 7.060 -4.089 2.972 1.00 95.12 188 ARG A N 1
ATOM 1507 C CA . ARG A 1 188 ? 7.974 -5.149 3.440 1.00 95.12 188 ARG A CA 1
ATOM 1508 C C . ARG A 1 188 ? 8.761 -4.746 4.690 1.00 95.12 188 ARG A C 1
ATOM 1510 O O . ARG A 1 188 ? 9.363 -5.607 5.321 1.00 95.12 188 ARG A O 1
ATOM 1517 N N . HIS A 1 189 ? 8.740 -3.463 5.049 1.00 95.62 189 HIS A N 1
ATOM 1518 C CA . HIS A 1 189 ? 9.425 -2.882 6.198 1.00 95.62 189 HIS A CA 1
ATOM 1519 C C . HIS A 1 189 ? 8.380 -2.230 7.120 1.00 95.62 189 HIS A C 1
ATOM 1521 O O . HIS A 1 189 ? 8.126 -1.030 7.008 1.00 95.62 189 HIS A O 1
ATOM 1527 N N . PRO A 1 190 ? 7.762 -2.988 8.046 1.00 91.44 190 PRO A N 1
ATOM 1528 C CA . PRO A 1 190 ? 6.584 -2.537 8.794 1.00 91.44 190 PRO A CA 1
ATOM 1529 C C . PRO A 1 190 ? 6.758 -1.182 9.489 1.00 91.44 190 PRO A C 1
ATOM 1531 O O . PRO A 1 190 ? 5.897 -0.315 9.376 1.00 91.44 190 PRO A O 1
ATOM 1534 N N . TYR A 1 191 ? 7.914 -0.952 10.119 1.00 93.38 191 TYR A N 1
ATOM 1535 C CA . TYR A 1 191 ? 8.209 0.321 10.780 1.00 93.38 191 TYR A CA 1
ATOM 1536 C C . TYR A 1 191 ? 8.211 1.508 9.805 1.00 93.38 191 TYR A C 1
ATOM 1538 O O . TYR A 1 191 ? 7.661 2.562 10.108 1.00 93.38 191 TYR A O 1
ATOM 1546 N N . LEU A 1 192 ? 8.781 1.331 8.608 1.00 95.00 192 LEU A N 1
ATOM 1547 C CA . LEU A 1 192 ? 8.766 2.359 7.568 1.00 95.00 192 LEU A CA 1
ATOM 1548 C C . LEU A 1 192 ? 7.333 2.622 7.088 1.00 95.00 192 LEU A C 1
ATOM 1550 O O . LEU A 1 192 ? 6.929 3.776 6.986 1.00 95.00 192 LEU A O 1
ATOM 1554 N N . ALA A 1 193 ? 6.549 1.570 6.843 1.00 94.62 193 ALA A N 1
ATOM 1555 C CA . ALA A 1 193 ? 5.156 1.702 6.420 1.00 94.62 193 ALA A CA 1
ATOM 1556 C C . ALA A 1 193 ? 4.282 2.445 7.447 1.00 94.62 193 ALA A C 1
ATOM 1558 O O . ALA A 1 193 ? 3.430 3.244 7.057 1.00 94.62 193 ALA A O 1
ATOM 1559 N N . GLU A 1 194 ? 4.514 2.224 8.742 1.00 92.38 194 GLU A N 1
ATOM 1560 C CA . GLU A 1 194 ? 3.839 2.950 9.824 1.00 92.38 194 GLU A CA 1
ATOM 1561 C C . GLU A 1 194 ? 4.237 4.431 9.855 1.00 92.38 194 GLU A C 1
ATOM 1563 O O . GLU A 1 194 ? 3.371 5.301 9.910 1.00 92.38 194 GLU A O 1
ATOM 1568 N N . GLN A 1 195 ? 5.534 4.744 9.753 1.00 92.88 195 GLN A N 1
ATOM 1569 C CA . GLN A 1 195 ? 6.012 6.136 9.746 1.00 92.88 195 GLN A CA 1
ATOM 1570 C C . GLN A 1 195 ? 5.554 6.917 8.502 1.00 92.88 195 GLN A C 1
ATOM 1572 O O . GLN A 1 195 ? 5.327 8.124 8.583 1.00 92.88 195 GLN A O 1
ATOM 1577 N N . LEU A 1 196 ? 5.397 6.234 7.365 1.00 93.44 196 LEU A N 1
ATOM 1578 C CA . LEU A 1 196 ? 4.825 6.791 6.135 1.00 93.44 196 LEU A CA 1
ATOM 1579 C C . LEU A 1 196 ? 3.299 6.952 6.198 1.00 93.44 196 LEU A C 1
ATOM 1581 O O . LEU A 1 196 ? 2.721 7.595 5.324 1.00 93.44 196 LEU A O 1
ATOM 1585 N N . GLY A 1 197 ? 2.635 6.357 7.193 1.00 91.06 197 GLY A N 1
ATOM 1586 C CA . GLY A 1 197 ? 1.180 6.375 7.320 1.00 91.06 197 GLY A CA 1
ATOM 1587 C C . GLY A 1 197 ? 0.431 5.416 6.405 1.00 91.06 197 GLY A C 1
ATOM 1588 O O . GLY A 1 197 ? -0.794 5.514 6.334 1.00 91.06 197 GLY A O 1
ATOM 1589 N N . LEU A 1 198 ? 1.140 4.514 5.716 1.00 92.88 198 LEU A N 1
ATOM 1590 C CA . LEU A 1 198 ? 0.530 3.461 4.901 1.00 92.88 198 LEU A CA 1
ATOM 1591 C C . LEU A 1 198 ? -0.193 2.446 5.787 1.00 92.88 198 LEU A C 1
ATOM 1593 O O . LEU A 1 198 ? -1.248 1.954 5.412 1.00 92.88 198 LEU A O 1
ATOM 1597 N N . ILE A 1 199 ? 0.353 2.148 6.967 1.00 92.44 199 ILE A N 1
ATOM 1598 C CA . ILE A 1 199 ? -0.309 1.333 7.989 1.00 92.44 199 ILE A CA 1
ATOM 1599 C C . ILE A 1 199 ? -0.643 2.238 9.167 1.00 92.44 199 ILE A C 1
ATOM 1601 O O . ILE A 1 199 ? 0.246 2.869 9.739 1.00 92.44 199 ILE A O 1
ATOM 1605 N N . ARG A 1 200 ? -1.917 2.276 9.555 1.00 90.00 200 ARG A N 1
ATOM 1606 C CA . ARG A 1 200 ? -2.377 2.961 10.764 1.00 90.00 200 ARG A CA 1
ATOM 1607 C C . ARG A 1 200 ? -2.963 1.962 11.741 1.00 90.00 200 ARG A C 1
ATOM 1609 O O . ARG A 1 200 ? -3.688 1.055 11.344 1.00 90.00 200 ARG A O 1
ATOM 1616 N N . LYS A 1 201 ? -2.620 2.129 13.013 1.00 90.00 201 LYS A N 1
ATOM 1617 C CA . LYS A 1 201 ? -3.046 1.244 14.094 1.00 90.00 201 LYS A CA 1
ATOM 1618 C C . LYS A 1 201 ? -4.122 1.934 14.909 1.00 90.00 201 LYS A C 1
ATOM 1620 O O . LYS A 1 201 ? -3.957 3.097 15.269 1.00 90.00 201 LYS A O 1
ATOM 1625 N N . PHE A 1 202 ? -5.180 1.200 15.197 1.00 88.75 202 PHE A N 1
ATOM 1626 C CA . PHE A 1 202 ? -6.308 1.649 15.992 1.00 88.75 202 PHE A CA 1
ATOM 1627 C C . PHE A 1 202 ? -6.688 0.559 16.982 1.00 88.75 202 PHE A C 1
ATOM 1629 O O . PHE A 1 202 ? -6.465 -0.625 16.731 1.00 88.75 202 PHE A O 1
ATOM 1636 N N . THR A 1 203 ? -7.304 0.972 18.077 1.00 89.00 203 THR A N 1
ATOM 1637 C CA . THR A 1 203 ? -7.974 0.072 19.008 1.00 89.00 203 THR A CA 1
ATOM 1638 C C . THR A 1 203 ? -9.407 0.559 19.112 1.00 89.00 203 THR A C 1
ATOM 1640 O O . THR A 1 203 ? -9.631 1.752 19.318 1.00 89.00 203 THR A O 1
ATOM 1643 N N . ILE A 1 204 ? -10.362 -0.343 18.902 1.00 86.50 204 ILE A N 1
ATOM 1644 C CA . ILE A 1 204 ? -11.783 -0.052 19.097 1.00 86.50 204 ILE A CA 1
ATOM 1645 C C . ILE A 1 204 ? -12.294 -0.762 20.331 1.00 86.50 204 ILE A C 1
ATOM 1647 O O . ILE A 1 204 ? -11.975 -1.929 20.549 1.00 86.50 204 ILE A O 1
ATOM 1651 N N . GLU A 1 205 ? -13.117 -0.060 21.096 1.00 86.25 205 GLU A N 1
ATOM 1652 C CA . GLU A 1 205 ? -13.902 -0.658 22.165 1.00 86.25 205 GLU A CA 1
ATOM 1653 C C . GLU A 1 205 ? -15.184 -1.258 21.575 1.00 86.25 205 GLU A C 1
ATOM 1655 O O . GLU A 1 205 ? -15.936 -0.602 20.845 1.00 86.25 205 GLU A O 1
ATOM 1660 N N . LEU A 1 206 ? -15.394 -2.532 21.879 1.00 79.50 206 LEU A N 1
ATOM 1661 C CA . LEU A 1 206 ? -16.540 -3.345 21.522 1.00 79.50 206 LEU A CA 1
ATOM 1662 C C . LEU A 1 206 ? -17.492 -3.411 22.716 1.00 79.50 206 LEU A C 1
ATOM 1664 O O . LEU A 1 206 ? -17.071 -3.606 23.862 1.00 79.50 206 LEU A O 1
ATOM 1668 N N . ASP A 1 207 ? -18.786 -3.282 22.443 1.00 76.31 207 ASP A N 1
ATOM 1669 C CA . ASP A 1 207 ? -19.801 -3.354 23.486 1.00 76.31 207 ASP A CA 1
ATOM 1670 C C . ASP A 1 207 ? -19.932 -4.816 23.985 1.00 76.31 207 ASP A C 1
ATOM 1672 O O . ASP A 1 207 ? -19.970 -5.748 23.171 1.00 76.31 207 ASP A O 1
ATOM 1676 N N . PRO A 1 208 ? -19.946 -5.058 25.313 1.00 62.06 208 PRO A N 1
ATOM 1677 C CA . PRO A 1 208 ? -20.065 -6.407 25.864 1.00 62.06 208 PRO A CA 1
ATOM 1678 C C . PRO A 1 208 ? -21.431 -7.002 25.494 1.00 62.06 208 PRO A C 1
ATOM 1680 O O . PRO A 1 208 ? -22.460 -6.446 25.867 1.00 62.06 208 PRO A O 1
ATOM 1683 N N . GLY A 1 209 ? -21.430 -8.119 24.758 1.00 61.44 209 GLY A N 1
ATOM 1684 C CA . GLY A 1 209 ? -22.640 -8.826 24.307 1.00 61.44 209 GLY A CA 1
ATOM 1685 C C . GLY A 1 209 ? -22.837 -8.910 22.786 1.00 61.44 209 GLY A C 1
ATOM 1686 O O . GLY A 1 209 ? -23.740 -9.608 22.348 1.00 61.44 209 GLY A O 1
ATOM 1687 N N . MET A 1 210 ? -21.997 -8.257 21.972 1.00 56.59 210 MET A N 1
ATOM 1688 C CA . MET A 1 210 ? -22.078 -8.343 20.499 1.00 56.59 210 MET A CA 1
ATOM 1689 C C . MET A 1 210 ? -21.557 -9.667 19.894 1.00 56.59 210 MET A C 1
ATOM 1691 O O . MET A 1 210 ? -21.765 -9.908 18.712 1.00 56.59 210 MET A O 1
ATOM 1695 N N . TYR A 1 211 ? -20.823 -10.493 20.651 1.00 53.06 211 TYR A N 1
ATOM 1696 C CA . TYR A 1 211 ? -20.041 -11.613 20.092 1.00 53.06 211 TYR A CA 1
ATOM 1697 C C . TYR A 1 211 ? -20.127 -12.920 20.906 1.00 53.06 211 TYR A C 1
ATOM 1699 O O . TYR A 1 211 ? -19.175 -13.704 20.880 1.00 53.06 211 TYR A O 1
ATOM 1707 N N . GLU A 1 212 ? -21.223 -13.145 21.640 1.00 42.94 212 GLU A N 1
ATOM 1708 C CA . GLU A 1 212 ? -21.546 -14.465 22.223 1.00 42.94 212 GLU A CA 1
ATOM 1709 C C . GLU A 1 212 ? -22.413 -15.309 21.282 1.00 42.94 212 GLU A C 1
ATOM 1711 O O . GLU A 1 212 ? -23.349 -14.744 20.672 1.00 42.94 212 GLU A O 1
#

pLDDT: mean 82.46, std 12.21, range [34.53, 95.94]

Secondary structure (DSSP, 8-state):
--TT--EEEEEEEEEEETTEEEEEEEEEEPP-SS----TTSBPSSPPTT--GGG-BGGG-----EEEE-S-STT-S-SSPPSEEEE--S----TTHHHHHHHHHHHS-B-SS--GGGSPPPP-TT----EE--HHHHHTTT----SSTTEE-STHHHHHHHH--SPPTT--PPPS-B-HHHHHHHHHTSHHHHHHTTSEEEEEEEPPTTS--

Foldseek 3Di:
DPPQDQKDWDKDFDDDDQQKTKIKIFIAGDDDQVALSQLLDADPHDDPPDDRPARRNLFDQDWDKDQDALDCVCPPPPDGRPDIHTQDTRDGLPCQNVLSVVLVVVAQADRGDDPVQDDDDDDPVDAAQDEQDPVNCVVDVRDDDPDPSYDDDCVVVVVVVVCPDDDPPDDDDDSYHTVVVVLVVQVVPVVSCVSNVSIDIGMDGHDPPSPD

Radius of gyration: 22.45 Å; chains: 1; bounding box: 51×60×50 Å